Protein AF-A0A842EXZ9-F1 (afdb_monomer)

Sequence (367 aa):
MRNKKGFWFILALVIVIFVAGIVVFKLLATQENAKQIQNLDITNSKAFLYSSTTAEKFITTGSFYTISKQNKVDRALGTKGLELGRILLADTGVVINDEKYRYSVTDKAIKKTKRQTSEFTGDLVGHTNGYQVELYNSGYDGDGVYTSNLYMSKDGKELLKTLPYFIIGSGLHDGKLYVMEQDESKLALHEITLGAKFADTTLLTLPNNVEGFSLLDNFKFSGNNLYMPTRQDNTYTIMKINLATKMIEDIPFDSAKENDEAELLMAASYRDSTHLTKNSYMYLSRRGVLYTFDINAVLQNKKELVPMKASTILTDWDQDNLYVYRQDEDDSYLETYDFEAHKQIEKVKLKTSYVSGEYIYDFKMNK

Solvent-accessible surface area (backbone atoms only — not comparable to full-atom values): 19577 Å² total; per-residue (Å²): 132,82,67,63,68,59,55,55,52,52,53,52,52,51,51,51,51,53,52,50,50,53,51,52,51,52,52,52,54,49,52,52,51,52,56,49,34,75,70,40,56,52,85,66,20,45,27,38,39,31,29,14,24,57,68,88,44,96,74,49,38,20,38,35,32,36,25,36,80,86,34,36,49,42,83,68,43,82,47,50,14,20,20,56,24,52,76,34,83,48,100,72,30,36,36,40,49,33,28,44,37,40,34,43,41,31,48,84,43,75,47,79,44,78,54,96,59,67,42,42,31,41,76,49,64,50,74,49,88,79,26,43,37,39,36,28,41,43,48,62,50,99,85,68,49,40,28,17,41,39,37,41,35,44,96,91,45,74,48,80,45,82,40,88,41,42,68,75,38,42,37,78,56,96,57,26,41,36,37,33,36,52,57,94,79,43,34,33,38,32,42,29,43,65,64,95,73,64,43,80,42,79,74,48,65,56,93,60,59,45,77,54,49,42,74,40,36,51,48,45,76,59,87,59,32,40,39,33,45,33,31,49,70,48,39,30,25,45,37,37,33,33,71,82,79,68,48,76,45,79,38,76,80,50,68,39,93,47,72,76,52,39,65,36,64,35,40,31,14,88,48,53,28,54,49,75,59,99,59,35,35,36,42,31,20,45,47,20,33,35,37,35,18,35,78,84,62,50,78,74,47,76,45,81,68,42,84,76,72,59,82,41,47,35,32,34,74,63,99,67,38,41,34,36,45,37,28,38,96,92,51,40,34,47,34,33,24,32,64,87,79,64,41,78,75,48,76,41,75,45,52,67,76,85,72,89,83,52,46,78,51,31,47,44,68,60,128

Radius of gyration: 23.49 Å; Cα contacts (8 Å, |Δi|>4): 854; chains: 1; bounding box: 48×48×95 Å

InterPro domains:
  IPR060311 YycP, beta-propeller domain [PF27482] (42-365)

Organism: NCBI:txid1552123

Nearest PDB structures (foldseek):
  5yje-assembly1_B  TM=5.046E-01  e=9.006E-05  Homo sapiens
  5yje-assembly1_C  TM=4.982E-01  e=2.016E-04  Homo sapiens
  5yje-assembly1_A  TM=4.784E-01  e=1.197E-04  Homo sapiens
  2w18-assembly1_A  TM=3.823E-01  e=7.105E-05  Homo sapiens
  3inb-assembly1_A  TM=3.733E-01  e=2.373E-03  Measles virus strain Edmonston

Mean predicted aligned error: 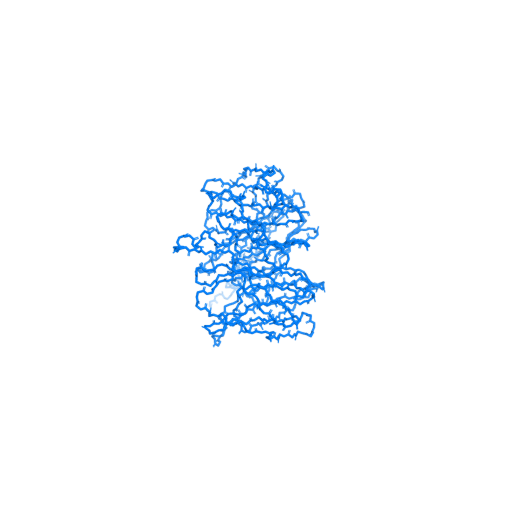7.21 Å

pLDDT: mean 89.75, std 9.5, range [48.53, 98.5]

Secondary structure (DSSP, 8-state):
---HHHHHHHHHHHHHHHHHHHHHHHHHHHHHHHHHHHT--TTT-SEEEEEE--TTSSS--EEEEEE-TT-EEEEEEEE---BT--EEEETTEEEEE-SSEEEEE-SS-EEEEE-SS--SEEEEEEEETTEEEEEEEEEE-TTS-EEEEEEEEETTEEEEEEESS-EEEEEEETTEEEEEEE-SS-EEEEEEE-SSS-EEEEEEE-SS-STTEEE-S--EEETTEEEEEEEETTEEEEEEEETTT--EEEEEEEE-SSHHHHHHHSBSSSS--EEE-SSEEEEEBTT-EEEEEETT--EEEEEE-S-S--SEEEEEE-SSEEEEEEE-SS-EEEEEEETTTTEEEEEEE-EE---TT-EEEEEEE--

Structure (mmCIF, N/CA/C/O backbone):
data_AF-A0A842EXZ9-F1
#
_entry.id   AF-A0A842EXZ9-F1
#
loop_
_atom_site.group_PDB
_atom_site.id
_atom_site.type_symbol
_atom_site.label_atom_id
_atom_site.label_alt_id
_atom_site.label_comp_id
_atom_site.label_asym_id
_atom_site.label_entity_id
_atom_site.label_seq_id
_atom_site.pdbx_PDB_ins_code
_atom_site.Cartn_x
_atom_site.Cartn_y
_atom_site.Cartn_z
_atom_site.occupancy
_atom_site.B_iso_or_equiv
_atom_site.auth_seq_id
_atom_site.auth_comp_id
_atom_site.auth_asym_id
_atom_site.auth_atom_id
_atom_site.pdbx_PDB_model_num
ATOM 1 N N . MET A 1 1 ? 8.905 -0.025 71.898 1.00 48.53 1 MET A N 1
ATOM 2 C CA . MET A 1 1 ? 8.348 -0.918 70.852 1.00 48.53 1 MET A CA 1
ATOM 3 C C . MET A 1 1 ? 7.287 -0.150 70.069 1.00 48.53 1 MET A C 1
ATOM 5 O O . MET A 1 1 ? 6.227 0.123 70.614 1.00 48.53 1 MET A O 1
ATOM 9 N N . ARG A 1 2 ? 7.594 0.290 68.839 1.00 52.06 2 ARG A N 1
ATOM 10 C CA . ARG A 1 2 ? 6.654 1.041 67.980 1.00 52.06 2 ARG A CA 1
ATOM 11 C C . ARG A 1 2 ? 5.431 0.176 67.654 1.00 52.06 2 ARG A C 1
ATOM 13 O O . ARG A 1 2 ? 5.566 -1.020 67.401 1.00 52.06 2 ARG A O 1
ATOM 20 N N . ASN A 1 3 ? 4.256 0.795 67.706 1.00 55.41 3 ASN A N 1
ATOM 21 C CA . ASN A 1 3 ? 2.937 0.169 67.689 1.00 55.41 3 ASN A CA 1
ATOM 22 C C . ASN A 1 3 ? 2.661 -0.551 66.349 1.00 55.41 3 ASN A C 1
ATOM 24 O O . ASN A 1 3 ? 2.078 0.020 65.429 1.00 55.41 3 ASN A O 1
ATOM 28 N N . LYS A 1 4 ? 3.111 -1.812 66.228 1.00 57.16 4 LYS A N 1
ATOM 29 C CA . LYS A 1 4 ? 3.003 -2.641 65.009 1.00 57.16 4 LYS A CA 1
ATOM 30 C C . LYS A 1 4 ? 1.561 -2.756 64.494 1.00 57.16 4 LYS A C 1
ATOM 32 O O . LYS A 1 4 ? 1.363 -2.862 63.292 1.00 57.16 4 LYS A O 1
ATOM 37 N N . LYS A 1 5 ? 0.556 -2.675 65.376 1.00 61.41 5 LYS A N 1
ATOM 38 C CA . LYS A 1 5 ? -0.870 -2.763 65.011 1.00 61.41 5 LYS A CA 1
ATOM 39 C C . LYS A 1 5 ? -1.355 -1.580 64.160 1.00 61.41 5 LYS A C 1
ATOM 41 O O . LYS A 1 5 ? -2.126 -1.792 63.233 1.00 61.41 5 LYS A O 1
ATOM 46 N N . GLY A 1 6 ? -0.866 -0.363 64.421 1.00 65.25 6 GLY A N 1
ATOM 47 C CA . GLY A 1 6 ? -1.239 0.826 63.641 1.00 65.25 6 GLY A CA 1
ATOM 48 C C . GLY A 1 6 ? -0.669 0.811 62.220 1.00 65.25 6 GLY A C 1
ATOM 49 O O . GLY A 1 6 ? -1.335 1.230 61.280 1.00 65.25 6 GLY A O 1
ATOM 50 N N . PHE A 1 7 ? 0.532 0.252 62.049 1.00 75.19 7 PHE A N 1
ATOM 51 C CA . PHE A 1 7 ? 1.165 0.102 60.737 1.00 75.19 7 PHE A CA 1
ATOM 52 C C . PHE A 1 7 ? 0.386 -0.857 59.823 1.00 75.19 7 PHE A C 1
ATOM 54 O O . PHE A 1 7 ? 0.111 -0.520 58.675 1.00 75.19 7 PHE A O 1
ATOM 61 N N . TRP A 1 8 ? -0.038 -2.015 60.344 1.00 74.69 8 TRP A N 1
ATOM 62 C CA . TRP A 1 8 ? -0.842 -2.979 59.582 1.00 74.69 8 TRP A CA 1
ATOM 63 C C . TRP A 1 8 ? -2.225 -2.436 59.201 1.00 74.69 8 TRP A C 1
ATOM 65 O O . TRP A 1 8 ? -2.707 -2.725 58.109 1.00 74.69 8 TRP A O 1
ATOM 75 N N . PHE A 1 9 ? -2.837 -1.612 60.058 1.00 81.56 9 PHE A N 1
ATOM 76 C CA . PHE A 1 9 ? -4.117 -0.966 59.759 1.00 81.56 9 PHE A CA 1
ATOM 77 C C . PHE A 1 9 ? -3.998 0.060 58.621 1.00 81.56 9 PHE A C 1
ATOM 79 O O . PHE A 1 9 ? -4.801 0.048 57.693 1.00 81.56 9 PHE A O 1
ATOM 86 N N . ILE A 1 10 ? -2.958 0.903 58.649 1.00 79.94 10 ILE A N 1
ATOM 87 C CA . ILE A 1 10 ? -2.692 1.882 57.583 1.00 79.94 10 ILE A CA 1
ATOM 88 C C . ILE A 1 10 ? -2.376 1.170 56.260 1.00 79.94 10 ILE A C 1
ATOM 90 O O . ILE A 1 10 ? -2.908 1.549 55.221 1.00 79.94 10 ILE A O 1
ATOM 94 N N . LEU A 1 11 ? -1.564 0.108 56.290 1.00 79.44 11 LEU A N 1
ATOM 95 C CA . LEU A 1 11 ? -1.229 -0.668 55.094 1.00 79.44 11 LEU A CA 1
ATOM 96 C C . LEU A 1 11 ? -2.469 -1.324 54.465 1.00 79.44 11 LEU A C 1
ATOM 98 O O . LEU A 1 11 ? -2.648 -1.255 53.250 1.00 79.44 11 LEU A O 1
ATOM 102 N N . ALA A 1 12 ? -3.351 -1.910 55.281 1.00 80.19 12 ALA A N 1
ATOM 103 C CA . ALA A 1 12 ? -4.613 -2.474 54.808 1.00 80.19 12 ALA A CA 1
ATOM 104 C C . ALA A 1 12 ? -5.514 -1.406 54.165 1.00 80.19 12 ALA A C 1
ATOM 106 O O . ALA A 1 12 ? -6.087 -1.649 53.104 1.00 80.19 12 ALA A O 1
ATOM 107 N N . LEU A 1 13 ? -5.586 -0.206 54.753 1.00 84.38 13 LEU A N 1
ATOM 108 C CA . LEU A 1 13 ? -6.354 0.914 54.202 1.00 84.38 13 LEU A CA 1
ATOM 109 C C . LEU A 1 13 ? -5.825 1.347 52.823 1.00 84.38 13 LEU A C 1
ATOM 111 O O . LEU A 1 13 ? -6.609 1.537 51.897 1.00 84.38 13 LEU A O 1
ATOM 115 N N . VAL A 1 14 ? -4.501 1.448 52.661 1.00 82.31 14 VAL A N 1
ATOM 116 C CA . VAL A 1 14 ? -3.862 1.812 51.382 1.00 82.31 14 VAL A CA 1
ATOM 117 C C . VAL A 1 14 ? -4.148 0.769 50.301 1.00 82.31 14 VAL A C 1
ATOM 119 O O . VAL A 1 14 ? -4.484 1.136 49.177 1.00 82.31 14 VAL A O 1
ATOM 122 N N . ILE A 1 15 ? -4.078 -0.524 50.636 1.00 84.94 15 ILE A N 1
ATOM 123 C CA . ILE A 1 15 ? -4.403 -1.607 49.697 1.00 84.94 15 ILE A CA 1
ATOM 124 C C . ILE A 1 15 ? -5.872 -1.528 49.270 1.00 84.94 15 ILE A C 1
ATOM 126 O O . ILE A 1 15 ? -6.161 -1.630 48.081 1.00 84.94 15 ILE A O 1
ATOM 130 N N . VAL A 1 16 ? -6.801 -1.298 50.203 1.00 88.25 16 VAL A N 1
ATOM 131 C CA . VAL A 1 16 ? -8.233 -1.165 49.887 1.00 88.25 16 VAL A CA 1
ATOM 132 C C . VAL A 1 16 ? -8.489 0.027 48.966 1.00 88.25 16 VAL A C 1
ATOM 134 O O . VAL A 1 16 ? -9.208 -0.121 47.981 1.00 88.25 16 VAL A O 1
ATOM 137 N N . ILE A 1 17 ? -7.869 1.180 49.231 1.00 85.56 17 ILE A N 1
ATOM 138 C CA . ILE A 1 17 ? -7.987 2.371 48.376 1.00 85.56 17 ILE A CA 1
ATOM 139 C C . ILE A 1 17 ? -7.418 2.094 46.980 1.00 85.56 17 ILE A C 1
ATOM 141 O O . ILE A 1 17 ? -8.046 2.440 45.981 1.00 85.56 17 ILE A O 1
ATOM 145 N N . PHE A 1 18 ? -6.265 1.430 46.893 1.00 82.94 18 PHE A N 1
ATOM 146 C CA . PHE A 1 18 ? -5.638 1.087 45.617 1.00 82.94 18 PHE A CA 1
ATOM 147 C C . PHE A 1 18 ? -6.497 0.111 44.799 1.00 82.94 18 PHE A C 1
ATOM 149 O O . PHE A 1 18 ? -6.735 0.331 43.612 1.00 82.94 18 PHE A O 1
ATOM 156 N N . VAL A 1 19 ? -7.034 -0.932 45.439 1.00 83.94 19 VAL A N 1
ATOM 157 C CA . VAL A 1 19 ? -7.935 -1.901 44.798 1.00 83.94 19 VAL A CA 1
ATOM 158 C C . VAL A 1 19 ? -9.242 -1.232 44.366 1.00 83.94 19 VAL A C 1
ATOM 160 O O . VAL A 1 19 ? -9.679 -1.437 43.235 1.00 83.94 19 VAL A O 1
ATOM 163 N N . ALA A 1 20 ? -9.841 -0.390 45.213 1.00 80.81 20 ALA A N 1
ATOM 164 C CA . ALA A 1 20 ? -11.039 0.372 44.866 1.00 80.81 20 ALA A CA 1
ATOM 165 C C . ALA A 1 20 ? -10.786 1.315 43.678 1.00 80.81 20 ALA A C 1
ATOM 167 O O . ALA A 1 20 ? -11.601 1.370 42.759 1.00 80.81 20 ALA A O 1
ATOM 168 N N . GLY A 1 21 ? -9.626 1.980 43.642 1.00 79.81 21 GLY A N 1
ATOM 169 C CA . GLY A 1 21 ? -9.196 2.808 42.515 1.00 79.81 21 GLY A CA 1
ATOM 170 C C . GLY A 1 21 ? -9.097 2.020 41.207 1.00 79.81 21 GLY A C 1
ATOM 171 O O . GLY A 1 21 ? -9.626 2.458 40.186 1.00 79.81 21 GLY A O 1
ATOM 172 N N . ILE A 1 22 ? -8.509 0.818 41.237 1.00 81.81 22 ILE A N 1
ATOM 173 C CA . ILE A 1 22 ? -8.446 -0.077 40.067 1.00 81.81 22 ILE A CA 1
ATOM 174 C C . ILE A 1 22 ? -9.850 -0.485 39.598 1.00 81.81 22 ILE A C 1
ATOM 176 O O . ILE A 1 22 ? -10.108 -0.528 38.394 1.00 81.81 22 ILE A O 1
ATOM 180 N N . VAL A 1 23 ? -10.762 -0.795 40.524 1.00 80.19 23 VAL A N 1
ATOM 181 C CA . VAL A 1 23 ? -12.136 -1.209 40.196 1.00 80.19 23 VAL A CA 1
ATOM 182 C C . VAL A 1 23 ? -12.923 -0.064 39.558 1.00 80.19 23 VAL A C 1
ATOM 184 O O . VAL A 1 23 ? -13.535 -0.264 38.509 1.00 80.19 23 VAL A O 1
ATOM 187 N N . VAL A 1 24 ? -12.863 1.140 40.135 1.00 77.44 24 VAL A N 1
ATOM 188 C CA . VAL A 1 24 ? -13.518 2.336 39.580 1.00 77.44 24 VAL A CA 1
ATOM 189 C C . VAL A 1 24 ? -12.955 2.670 38.199 1.00 77.44 24 VAL A C 1
ATOM 191 O O . VAL A 1 24 ? -13.723 2.907 37.269 1.00 77.44 24 VAL A O 1
ATOM 194 N N . PHE A 1 25 ? -11.632 2.608 38.028 1.00 77.56 25 PHE A N 1
ATOM 195 C CA . PHE A 1 25 ? -10.991 2.832 36.732 1.00 77.56 25 PHE A CA 1
ATOM 196 C C . PHE A 1 25 ? -11.463 1.825 35.673 1.00 77.56 25 PHE A C 1
ATOM 198 O O . PHE A 1 25 ? -11.815 2.215 34.561 1.00 77.56 25 PHE A O 1
ATOM 205 N N . LYS A 1 26 ? -11.550 0.532 36.018 1.00 72.00 26 LYS A N 1
ATOM 206 C CA . LYS A 1 26 ? -12.092 -0.495 35.112 1.00 72.00 26 LYS A CA 1
ATOM 207 C C . LYS A 1 26 ? -13.556 -0.238 34.748 1.00 72.00 26 LYS A C 1
ATOM 209 O O . LYS A 1 26 ? -13.920 -0.419 33.589 1.00 72.00 26 LYS A O 1
ATOM 214 N N . LEU A 1 27 ? -14.388 0.182 35.702 1.00 68.44 27 LEU A N 1
ATOM 215 C CA . LEU A 1 27 ? -15.801 0.506 35.463 1.00 68.44 27 LEU A CA 1
ATOM 216 C C . LEU A 1 27 ? -15.962 1.684 34.496 1.00 68.44 27 LEU A C 1
ATOM 218 O O . LEU A 1 27 ? -16.724 1.579 33.536 1.00 68.44 27 LEU A O 1
ATOM 222 N N . LEU A 1 28 ? -15.208 2.765 34.707 1.00 69.25 28 LEU A N 1
ATOM 223 C CA . LEU A 1 28 ? -15.216 3.937 33.827 1.00 69.25 28 LEU A CA 1
ATOM 224 C C . LEU A 1 28 ? -14.734 3.582 32.415 1.00 69.25 28 LEU A C 1
ATOM 226 O O . LEU A 1 28 ? -15.429 3.873 31.444 1.00 69.25 28 LEU A O 1
ATOM 230 N N . ALA A 1 29 ? -13.620 2.853 32.301 1.00 63.09 29 ALA A N 1
ATOM 231 C CA . ALA A 1 29 ? -13.111 2.383 31.012 1.00 63.09 29 ALA A CA 1
ATOM 232 C C . ALA A 1 29 ? -14.111 1.461 30.288 1.00 63.09 29 ALA A C 1
ATOM 234 O O . ALA A 1 29 ? -14.212 1.476 29.063 1.00 63.09 29 ALA A O 1
ATOM 235 N N . THR A 1 30 ? -14.882 0.658 31.028 1.00 66.00 30 THR A N 1
ATOM 236 C CA . THR A 1 30 ? -15.926 -0.198 30.442 1.00 66.00 30 THR A CA 1
ATOM 237 C C . THR A 1 30 ? -17.091 0.635 29.901 1.00 66.00 30 THR A C 1
ATOM 239 O O . THR A 1 30 ? -17.588 0.347 28.815 1.00 66.00 30 THR A O 1
ATOM 242 N N . GLN A 1 31 ? -17.507 1.687 30.614 1.00 60.91 31 GLN A N 1
ATOM 243 C CA . GLN A 1 31 ? -18.558 2.592 30.144 1.00 60.91 31 GLN A CA 1
ATOM 244 C C . GLN A 1 31 ? -18.139 3.411 28.919 1.00 60.91 31 GLN A C 1
ATOM 246 O O . GLN A 1 31 ? -18.949 3.576 28.008 1.00 60.91 31 GLN A O 1
ATOM 251 N N . GLU A 1 32 ? -16.900 3.907 28.868 1.00 64.06 32 GLU A N 1
ATOM 252 C CA . GLU A 1 32 ? -16.382 4.610 27.686 1.00 64.06 32 GLU A CA 1
ATOM 253 C C . GLU A 1 32 ? -16.334 3.695 26.461 1.00 64.06 32 GLU A C 1
ATOM 255 O O . GLU A 1 32 ? -16.872 4.057 25.416 1.00 64.06 32 GLU A O 1
ATOM 260 N N . ASN A 1 33 ? -15.803 2.476 26.607 1.00 62.84 33 ASN A N 1
ATOM 261 C CA . ASN A 1 33 ? -15.804 1.485 25.528 1.00 62.84 33 ASN A CA 1
ATOM 262 C C . ASN A 1 33 ? -17.230 1.147 25.062 1.00 62.84 33 ASN A C 1
ATOM 264 O O . ASN A 1 33 ? -17.477 1.044 23.864 1.00 62.84 33 ASN A O 1
ATOM 268 N N . ALA A 1 34 ? -18.188 1.004 25.986 1.00 60.91 34 ALA A N 1
ATOM 269 C CA . ALA A 1 34 ? -19.581 0.726 25.637 1.00 60.91 34 ALA A CA 1
ATOM 270 C C . ALA A 1 34 ? -20.228 1.877 24.846 1.00 60.91 34 ALA A C 1
ATOM 272 O O . ALA A 1 34 ? -20.925 1.624 23.865 1.00 60.91 34 ALA A O 1
ATOM 273 N N . LYS A 1 35 ? -19.968 3.135 25.229 1.00 65.19 35 LYS A N 1
ATOM 274 C CA . LYS A 1 35 ? -20.430 4.316 24.480 1.00 65.19 35 LYS A CA 1
ATOM 275 C C . LYS A 1 35 ? -19.779 4.418 23.105 1.00 65.19 35 LYS A C 1
ATOM 277 O O . LYS A 1 35 ? -20.448 4.781 22.145 1.00 65.19 35 LYS A O 1
ATOM 282 N N . GLN A 1 36 ? -18.489 4.108 23.013 1.00 70.00 36 GLN A N 1
ATOM 283 C CA . GLN A 1 36 ? -17.762 4.105 21.750 1.00 70.00 36 GLN A CA 1
ATOM 284 C C . GLN A 1 36 ? -18.350 3.063 20.792 1.00 70.00 36 GLN A C 1
ATOM 286 O O . GLN A 1 36 ? -18.674 3.407 19.663 1.00 70.00 36 GLN A O 1
ATOM 291 N N . ILE A 1 37 ? -18.579 1.832 21.265 1.00 71.62 37 ILE A N 1
ATOM 292 C CA . ILE A 1 37 ? -19.183 0.745 20.480 1.00 71.62 37 ILE A CA 1
ATOM 293 C C . ILE A 1 37 ? -20.606 1.088 20.022 1.00 71.62 37 ILE A C 1
ATOM 295 O O . ILE A 1 37 ? -20.935 0.838 18.871 1.00 71.62 37 ILE A O 1
ATOM 299 N N . GLN A 1 38 ? -21.438 1.696 20.876 1.00 64.69 38 GLN A N 1
ATOM 300 C CA . GLN A 1 38 ? -22.812 2.077 20.504 1.00 64.69 38 GLN A CA 1
ATOM 301 C C . GLN A 1 38 ? -22.894 3.054 19.323 1.00 64.69 38 GLN A C 1
ATOM 303 O O . GLN A 1 38 ? -23.937 3.128 18.680 1.00 64.69 38 GLN A O 1
ATOM 308 N N . ASN A 1 39 ? -21.817 3.789 19.043 1.00 71.31 39 ASN A N 1
ATOM 309 C CA . ASN A 1 39 ? -21.763 4.769 17.964 1.00 71.31 39 ASN A CA 1
ATOM 310 C C . ASN A 1 39 ? -21.003 4.265 16.726 1.00 71.31 39 ASN A C 1
ATOM 312 O O . ASN A 1 39 ? -20.845 5.026 15.773 1.00 71.31 39 ASN A O 1
ATOM 316 N N . LEU A 1 40 ? -20.504 3.022 16.731 1.00 83.31 40 LEU A N 1
ATOM 317 C CA . LEU A 1 40 ? -19.840 2.441 15.568 1.00 83.31 40 LEU A CA 1
ATOM 318 C C . LEU A 1 40 ? -20.880 1.930 14.573 1.00 83.31 40 LEU A C 1
ATOM 320 O O . LEU A 1 40 ? -21.658 1.032 14.878 1.00 83.31 40 LEU A O 1
ATOM 324 N N . ASP A 1 41 ? -20.838 2.477 13.365 1.00 87.25 41 ASP A N 1
ATOM 325 C CA . ASP A 1 41 ? -21.612 2.003 12.220 1.00 87.25 41 ASP A CA 1
ATOM 326 C C . ASP A 1 41 ? -20.646 1.697 11.072 1.00 87.25 41 ASP A C 1
ATOM 328 O O . ASP A 1 41 ? -20.553 2.421 10.078 1.00 87.25 41 ASP A O 1
ATOM 332 N N . ILE A 1 42 ? -19.832 0.659 11.270 1.00 91.50 42 ILE A N 1
ATOM 333 C CA . ILE A 1 42 ? -18.810 0.230 10.313 1.00 91.50 42 ILE A CA 1
ATOM 334 C C . ILE A 1 42 ? -19.494 -0.259 9.043 1.00 91.50 42 ILE A C 1
ATOM 336 O O . ILE A 1 42 ? -19.131 0.181 7.956 1.00 91.50 42 ILE A O 1
ATOM 340 N N . THR A 1 43 ? -20.529 -1.090 9.176 1.00 89.38 43 THR A N 1
ATOM 341 C CA . THR A 1 43 ? -21.226 -1.681 8.027 1.00 89.38 43 THR A CA 1
ATOM 342 C C . THR A 1 43 ? -21.871 -0.626 7.124 1.00 89.38 43 THR A C 1
ATOM 344 O O . THR A 1 43 ? -21.826 -0.777 5.906 1.00 89.38 43 THR A O 1
ATOM 347 N N . ASN A 1 44 ? -22.441 0.464 7.664 1.00 89.56 44 ASN A N 1
ATOM 348 C CA . ASN A 1 44 ? -23.015 1.525 6.822 1.00 89.56 44 ASN A CA 1
ATOM 349 C C . ASN A 1 44 ? -22.076 2.704 6.552 1.00 89.56 44 ASN A C 1
ATOM 351 O O . ASN A 1 44 ? -22.500 3.659 5.891 1.00 89.56 44 ASN A O 1
ATOM 355 N N . SER A 1 45 ? -20.831 2.676 7.025 1.00 94.25 45 SER A N 1
ATOM 356 C CA . SER A 1 45 ? -19.845 3.690 6.646 1.00 94.25 45 SER A CA 1
ATOM 357 C C . SER A 1 45 ? -19.600 3.644 5.136 1.00 94.25 45 SER A C 1
ATOM 359 O O . SER A 1 45 ? -19.594 2.575 4.539 1.00 94.25 45 SER A O 1
ATOM 361 N N . LYS A 1 46 ? -19.420 4.803 4.501 1.00 94.94 46 LYS A N 1
ATOM 362 C CA . LYS A 1 46 ? -19.041 4.935 3.085 1.00 94.94 46 LYS A CA 1
ATOM 363 C C . LYS A 1 46 ? -17.558 4.611 2.885 1.00 94.94 46 LYS A C 1
ATOM 365 O O . LYS A 1 46 ? -17.191 4.019 1.877 1.00 94.94 46 LYS A O 1
ATOM 370 N N . ALA A 1 47 ? -16.710 5.012 3.829 1.00 96.06 47 ALA A N 1
ATOM 371 C CA . ALA A 1 47 ? -15.268 4.813 3.747 1.00 96.06 47 ALA A CA 1
ATOM 372 C C . ALA A 1 47 ? -14.590 4.915 5.116 1.00 96.06 47 ALA A C 1
ATOM 374 O O . ALA A 1 47 ? -15.219 5.277 6.116 1.00 96.06 47 ALA A O 1
ATOM 375 N N . PHE A 1 48 ? -13.288 4.651 5.130 1.00 96.00 48 PHE A N 1
ATOM 376 C CA . PHE A 1 48 ? -12.452 4.629 6.316 1.00 96.00 48 PHE A CA 1
ATOM 377 C C . PHE A 1 48 ? -11.126 5.349 6.082 1.00 96.00 48 PHE A C 1
ATOM 379 O O . PHE A 1 48 ? -10.590 5.317 4.975 1.00 96.00 48 PHE A O 1
ATOM 386 N N . LEU A 1 49 ? -10.588 5.960 7.139 1.00 95.12 49 LEU A N 1
ATOM 387 C CA . LEU A 1 49 ? -9.274 6.605 7.133 1.00 95.12 49 LEU A CA 1
ATOM 388 C C . LEU A 1 49 ? -8.459 6.145 8.334 1.00 95.12 49 LEU A C 1
ATOM 390 O O . LEU A 1 49 ? -8.998 5.963 9.431 1.00 95.12 49 LEU A O 1
ATOM 394 N N . TYR A 1 50 ? -7.154 6.021 8.133 1.00 94.69 50 TYR A N 1
ATOM 395 C CA . TYR A 1 50 ? -6.198 5.772 9.198 1.00 94.69 50 TYR A CA 1
ATOM 396 C C . TYR A 1 50 ? -5.174 6.898 9.239 1.00 94.69 50 TYR A C 1
ATOM 398 O O . TYR A 1 50 ? -4.573 7.234 8.217 1.00 94.69 50 TYR A O 1
ATOM 406 N N . SER A 1 51 ? -4.968 7.461 10.426 1.00 92.88 51 SER A N 1
ATOM 407 C CA . SER A 1 51 ? -3.921 8.440 10.680 1.00 92.88 51 SER A CA 1
ATOM 408 C C . SER A 1 51 ? -3.002 8.008 11.805 1.00 92.88 51 SER A C 1
ATOM 410 O O . SER A 1 51 ? -3.399 7.316 12.746 1.00 92.88 51 SER A O 1
ATOM 412 N N . SER A 1 52 ? -1.761 8.465 11.717 1.00 92.75 52 SER A N 1
ATOM 413 C CA . SER A 1 52 ? -0.763 8.296 12.759 1.00 92.75 52 SER A CA 1
ATOM 414 C C . SER A 1 52 ? 0.246 9.436 12.719 1.00 92.75 52 SER A C 1
ATOM 416 O O . SER A 1 52 ? 0.416 10.123 11.715 1.00 92.75 52 SER A O 1
ATOM 418 N N . THR A 1 53 ? 0.948 9.647 13.821 1.00 89.75 53 THR A N 1
ATOM 419 C CA . THR A 1 53 ? 2.229 10.350 13.791 1.00 89.75 53 THR A CA 1
ATOM 420 C C . THR A 1 53 ? 3.311 9.503 13.112 1.00 89.75 53 THR A C 1
ATOM 422 O O . THR A 1 53 ? 3.169 8.282 13.021 1.00 89.75 53 THR A O 1
ATOM 425 N N . THR A 1 54 ? 4.410 10.142 12.705 1.00 83.94 54 THR A N 1
ATOM 426 C CA . THR A 1 54 ? 5.622 9.453 12.231 1.00 83.94 54 THR A CA 1
ATOM 427 C C . THR A 1 54 ? 6.299 8.686 13.370 1.00 83.94 54 THR A C 1
ATOM 429 O O . THR A 1 54 ? 6.150 9.048 14.546 1.00 83.94 54 THR A O 1
ATOM 432 N N . ALA A 1 55 ? 7.057 7.641 13.032 1.00 76.88 55 ALA A N 1
ATOM 433 C CA . ALA A 1 55 ? 7.800 6.819 13.987 1.00 76.88 55 ALA A CA 1
ATOM 434 C C . ALA A 1 55 ? 8.957 7.583 14.659 1.00 76.88 55 ALA A C 1
ATOM 436 O O . ALA A 1 55 ? 9.426 7.186 15.722 1.00 76.88 55 ALA A O 1
ATOM 437 N N . GLU A 1 56 ? 9.376 8.718 14.091 1.00 71.50 56 GLU A N 1
ATOM 438 C CA . GLU A 1 56 ? 10.401 9.604 14.661 1.00 71.50 56 GLU A CA 1
ATOM 439 C C . GLU A 1 56 ? 9.954 10.307 15.955 1.00 71.50 56 GLU A C 1
ATOM 441 O O . GLU A 1 56 ? 10.779 10.826 16.713 1.00 71.50 56 GLU A O 1
ATOM 446 N N . LYS A 1 57 ? 8.644 10.354 16.239 1.00 63.31 57 LYS A N 1
ATOM 447 C CA . LYS A 1 57 ? 8.147 10.973 17.471 1.00 63.31 57 LYS A CA 1
ATOM 448 C C . LYS A 1 57 ? 8.329 10.039 18.664 1.00 63.31 57 LYS A C 1
ATOM 450 O O . LYS A 1 57 ? 7.886 8.899 18.662 1.00 63.31 57 LYS A O 1
ATOM 455 N N . PHE A 1 58 ? 8.859 10.592 19.757 1.00 62.69 58 PHE A N 1
ATOM 456 C CA . PHE A 1 58 ? 9.039 9.877 21.028 1.00 62.69 58 PHE A CA 1
ATOM 457 C C . PHE A 1 58 ? 7.727 9.324 21.623 1.00 62.69 58 PHE A C 1
ATOM 459 O O . PHE A 1 58 ? 7.739 8.327 22.341 1.00 62.69 58 PHE A O 1
ATOM 466 N N . ILE A 1 59 ? 6.592 9.978 21.347 1.00 74.50 59 ILE A N 1
ATOM 467 C CA . ILE A 1 59 ? 5.253 9.499 21.709 1.00 74.50 59 ILE A CA 1
ATOM 468 C C . ILE A 1 59 ? 4.418 9.458 20.439 1.00 74.50 59 ILE A C 1
ATOM 470 O O . ILE A 1 59 ? 4.127 10.504 19.855 1.00 74.50 59 ILE A O 1
ATOM 474 N N . THR A 1 60 ? 4.023 8.253 20.047 1.00 82.25 60 THR A N 1
ATOM 475 C CA . THR A 1 60 ? 3.177 8.018 18.885 1.00 82.25 60 THR A CA 1
ATOM 476 C C . THR A 1 60 ? 1.693 8.057 19.260 1.00 82.25 60 THR A C 1
ATOM 478 O O . THR A 1 60 ? 1.280 7.618 20.342 1.00 82.25 60 THR A O 1
ATOM 481 N N . THR A 1 61 ? 0.876 8.624 18.371 1.00 89.38 61 THR A N 1
ATOM 482 C CA . THR A 1 61 ? -0.590 8.566 18.442 1.00 89.38 61 THR A CA 1
ATOM 483 C C . THR A 1 61 ? -1.155 8.230 17.077 1.00 89.38 61 THR A C 1
ATOM 485 O O . THR A 1 61 ? -0.544 8.525 16.051 1.00 89.38 61 THR A O 1
ATOM 488 N N . GLY A 1 62 ? -2.330 7.614 17.064 1.00 91.81 62 GLY A N 1
ATOM 489 C CA . GLY A 1 62 ? -3.058 7.390 15.831 1.00 91.81 62 GLY A CA 1
ATOM 490 C C . GLY A 1 62 ? -4.554 7.354 16.041 1.00 91.81 62 GLY A C 1
ATOM 491 O O . GLY A 1 62 ? -5.073 7.313 17.166 1.00 91.81 62 GLY A O 1
ATOM 492 N N . SER A 1 63 ? -5.260 7.358 14.923 1.00 93.00 63 SER A N 1
ATOM 493 C CA . SER A 1 63 ? -6.707 7.403 14.903 1.00 93.00 63 SER A CA 1
ATOM 494 C C . SER A 1 63 ? -7.256 6.672 13.690 1.00 93.00 63 SER A C 1
ATOM 496 O O . SER A 1 63 ? -6.706 6.708 12.594 1.00 93.00 63 SER A O 1
ATOM 498 N N . PHE A 1 64 ? -8.380 6.010 13.906 1.00 93.75 64 PHE A N 1
ATOM 499 C CA . PHE A 1 64 ? -9.187 5.408 12.867 1.00 93.75 64 PHE A CA 1
ATOM 500 C C . PHE A 1 64 ? -10.504 6.161 12.768 1.00 93.75 64 PHE A C 1
ATOM 502 O O . PHE A 1 64 ? -11.171 6.394 13.785 1.00 93.75 64 PHE A O 1
ATOM 509 N N . TYR A 1 65 ? -10.868 6.533 11.547 1.00 93.44 65 TYR A N 1
ATOM 510 C CA . TYR A 1 65 ? -12.061 7.309 11.256 1.00 93.44 65 TYR A CA 1
ATOM 511 C C . TYR A 1 65 ? -12.987 6.555 10.322 1.00 93.44 65 TYR A C 1
ATOM 513 O O . TYR A 1 65 ? -12.565 5.802 9.446 1.00 93.44 65 TYR A O 1
ATOM 521 N N . THR A 1 66 ? -14.264 6.845 10.499 1.00 94.12 66 THR A N 1
ATOM 522 C CA . THR A 1 66 ? -15.341 6.429 9.609 1.00 94.12 66 THR A CA 1
ATOM 523 C C . THR A 1 66 ? -15.861 7.647 8.866 1.00 94.12 66 THR A C 1
ATOM 525 O O . THR A 1 66 ? -15.941 8.739 9.433 1.00 94.12 66 THR A O 1
ATOM 528 N N . ILE A 1 67 ? -16.212 7.465 7.597 1.00 94.00 67 ILE A N 1
ATOM 529 C CA . ILE A 1 67 ? -16.931 8.454 6.800 1.00 94.00 67 ILE A CA 1
ATOM 530 C C . ILE A 1 67 ? -18.348 7.930 6.611 1.00 94.00 67 ILE A C 1
ATOM 532 O O . ILE A 1 67 ? -18.541 6.911 5.955 1.00 94.00 67 ILE A O 1
ATOM 536 N N . SER A 1 68 ? -19.350 8.602 7.172 1.00 93.25 68 SER A N 1
ATOM 537 C CA . SER A 1 68 ? -20.748 8.170 7.054 1.00 93.25 68 SER A CA 1
ATOM 538 C C . SER A 1 68 ? -21.330 8.436 5.659 1.00 93.25 68 SER A C 1
ATOM 540 O O . SER A 1 68 ? -20.790 9.220 4.877 1.00 93.25 68 SER A O 1
ATOM 542 N N . LYS A 1 69 ? -22.504 7.863 5.355 1.00 92.00 69 LYS A N 1
ATOM 543 C CA . LYS A 1 69 ? -23.262 8.168 4.120 1.00 92.00 69 LYS A CA 1
ATOM 544 C C . LYS A 1 69 ? -23.666 9.644 4.003 1.00 92.00 69 LYS A C 1
ATOM 546 O O . LYS A 1 69 ? -23.918 10.131 2.907 1.00 92.00 69 LYS A O 1
ATOM 551 N N . GLN A 1 70 ? -23.710 10.372 5.119 1.00 92.19 70 GLN A N 1
ATOM 552 C CA . GLN A 1 70 ? -23.949 11.820 5.161 1.00 92.19 70 GLN A CA 1
ATOM 553 C C . GLN A 1 70 ? -22.647 12.635 5.070 1.00 92.19 70 GLN A C 1
ATOM 555 O O . GLN A 1 70 ? -22.667 13.851 5.292 1.00 92.19 70 GLN A O 1
ATOM 560 N N . ASN A 1 71 ? -21.536 11.975 4.724 1.00 92.75 71 ASN A N 1
ATOM 561 C CA . ASN A 1 71 ? -20.210 12.548 4.500 1.00 92.75 71 ASN A CA 1
ATOM 562 C C . ASN A 1 71 ? -19.617 13.209 5.749 1.00 92.75 71 ASN A C 1
ATOM 564 O O . ASN A 1 71 ? -18.848 14.165 5.653 1.00 92.75 71 ASN A O 1
ATOM 568 N N . LYS A 1 72 ? -20.006 12.724 6.932 1.00 92.19 72 LYS A N 1
ATOM 569 C CA . LYS A 1 72 ? -19.427 13.144 8.207 1.00 92.19 72 LYS A CA 1
ATOM 570 C C . LYS A 1 72 ? -18.243 12.247 8.532 1.00 92.19 72 LYS A C 1
ATOM 572 O O . LYS A 1 72 ? -18.366 11.032 8.407 1.00 92.19 72 LYS A O 1
ATOM 577 N N . VAL A 1 73 ? -17.132 12.852 8.939 1.00 91.31 73 VAL A N 1
ATOM 578 C CA . VAL A 1 73 ? -15.941 12.124 9.384 1.00 91.31 73 VAL A CA 1
ATOM 579 C C . VAL A 1 73 ? -15.947 12.075 10.902 1.00 91.31 73 VAL A C 1
ATOM 581 O O . VAL A 1 73 ? -15.893 13.118 11.551 1.00 91.31 73 VAL A O 1
ATOM 584 N N . ASP A 1 74 ? -16.016 10.872 11.459 1.00 88.75 74 ASP A N 1
ATOM 585 C CA . ASP A 1 74 ? -16.062 10.641 12.900 1.00 88.75 74 ASP A CA 1
ATOM 586 C C . ASP A 1 74 ? -14.917 9.728 13.334 1.00 88.75 74 ASP A C 1
ATOM 588 O O . ASP A 1 74 ? -14.662 8.683 12.725 1.00 88.75 74 ASP A O 1
ATOM 592 N N . ARG A 1 75 ? -14.230 10.116 14.417 1.00 89.69 75 ARG A N 1
ATOM 593 C CA . ARG A 1 75 ? -13.186 9.290 15.030 1.00 89.69 75 ARG A CA 1
ATOM 594 C C . ARG A 1 75 ? -13.838 8.075 15.678 1.00 89.69 75 ARG A C 1
ATOM 596 O O . ARG A 1 75 ? -14.471 8.187 16.725 1.00 89.69 75 ARG A O 1
ATOM 603 N N . ALA A 1 76 ? -13.638 6.917 15.067 1.00 89.81 76 ALA A N 1
ATOM 604 C CA . ALA A 1 76 ? -14.155 5.648 15.546 1.00 89.81 76 ALA A CA 1
ATOM 605 C C . ALA A 1 76 ? -13.265 5.048 16.640 1.00 89.81 76 ALA A C 1
ATOM 607 O O . ALA A 1 76 ? -13.780 4.457 17.587 1.00 89.81 76 ALA A O 1
ATOM 608 N N . LEU A 1 77 ? -11.939 5.205 16.550 1.00 91.00 77 LEU A N 1
ATOM 609 C CA . LEU A 1 77 ? -10.999 4.665 17.537 1.00 91.00 77 LEU A CA 1
ATOM 610 C C . LEU A 1 77 ? -9.707 5.483 17.621 1.00 91.00 77 LEU A C 1
ATOM 612 O O . LEU A 1 77 ? -9.141 5.868 16.606 1.00 91.00 77 LEU A O 1
ATOM 616 N N . GLY A 1 78 ? -9.223 5.722 18.842 1.00 90.88 78 GLY A N 1
ATOM 617 C CA . GLY A 1 78 ? -7.863 6.193 19.097 1.00 90.88 78 GLY A CA 1
ATOM 618 C C . GLY A 1 78 ? -6.898 5.036 19.344 1.00 90.88 78 GLY A C 1
ATOM 619 O O . GLY A 1 78 ? -7.241 4.071 20.028 1.00 90.88 78 GLY A O 1
ATOM 620 N N . THR A 1 79 ? -5.689 5.139 18.804 1.00 90.94 79 THR A N 1
ATOM 621 C CA . THR A 1 79 ? -4.636 4.125 18.893 1.00 90.94 79 THR A CA 1
ATOM 622 C C . THR A 1 79 ? -3.297 4.761 19.276 1.00 90.94 79 THR A C 1
ATOM 624 O O . THR A 1 79 ? -3.190 5.981 19.421 1.00 90.94 79 THR A O 1
ATOM 627 N N . LYS A 1 80 ? -2.261 3.933 19.452 1.00 90.50 80 LYS A N 1
ATOM 628 C CA . LYS A 1 80 ? -0.887 4.428 19.602 1.00 90.50 80 LYS A CA 1
ATOM 629 C C . LYS A 1 80 ? -0.232 4.852 18.285 1.00 90.50 80 LYS A C 1
ATOM 631 O O . LYS A 1 80 ? 0.875 5.351 18.321 1.00 90.50 80 LYS A O 1
ATOM 636 N N . GLY A 1 81 ? -0.897 4.689 17.146 1.00 91.31 81 GLY A N 1
ATOM 637 C CA . GLY A 1 81 ? -0.299 4.975 15.848 1.00 91.31 81 GLY A CA 1
ATOM 638 C C . GLY A 1 81 ? 0.699 3.911 15.394 1.00 91.31 81 GLY A C 1
ATOM 639 O O . GLY A 1 81 ? 1.220 3.129 16.188 1.00 91.31 81 GLY A O 1
ATOM 640 N N . LEU A 1 82 ? 0.887 3.869 14.085 1.00 93.56 82 LEU A N 1
ATOM 641 C CA . LEU A 1 82 ? 1.830 3.074 13.318 1.00 93.56 82 LEU A CA 1
ATOM 642 C C . LEU A 1 82 ? 2.068 3.866 12.033 1.00 93.56 82 LEU A C 1
ATOM 644 O O . LEU A 1 82 ? 1.118 4.155 11.302 1.00 93.56 82 LEU A O 1
ATOM 648 N N . GLU A 1 83 ? 3.309 4.251 11.764 1.00 93.62 83 GLU A N 1
ATOM 649 C CA . GLU A 1 83 ? 3.628 4.946 10.519 1.00 93.62 83 GLU A CA 1
ATOM 650 C C . GLU A 1 83 ? 3.321 4.035 9.324 1.00 93.62 83 GLU A C 1
ATOM 652 O O . GLU A 1 83 ? 3.555 2.829 9.385 1.00 93.62 83 GLU A O 1
ATOM 657 N N . LEU A 1 84 ? 2.728 4.578 8.255 1.00 92.75 84 LEU A N 1
ATOM 658 C CA . LEU A 1 84 ? 2.242 3.786 7.113 1.00 92.75 84 LEU A CA 1
ATOM 659 C C . LEU A 1 84 ? 1.293 2.632 7.516 1.00 92.75 84 LEU A C 1
ATOM 661 O O . LEU A 1 84 ? 1.212 1.603 6.843 1.00 92.75 84 LEU A O 1
ATOM 665 N N . GLY A 1 85 ? 0.572 2.775 8.634 1.00 93.69 85 GLY A N 1
ATOM 666 C CA . GLY A 1 85 ? -0.407 1.784 9.070 1.00 93.69 85 GLY A CA 1
ATOM 667 C C . GLY A 1 85 ? -1.523 1.593 8.041 1.00 93.69 85 GLY A C 1
ATOM 668 O O . GLY A 1 85 ? -1.983 2.552 7.423 1.00 93.69 85 GLY A O 1
ATOM 669 N N . ARG A 1 86 ? -1.952 0.339 7.866 1.00 94.38 86 ARG A N 1
ATOM 670 C CA . ARG A 1 86 ? -2.905 -0.063 6.825 1.00 94.38 86 ARG A CA 1
ATOM 671 C C . ARG A 1 86 ? -4.260 -0.489 7.388 1.00 94.38 86 ARG A C 1
ATOM 673 O O . ARG A 1 86 ? -4.342 -1.036 8.492 1.00 94.38 86 ARG A O 1
ATOM 680 N N . ILE A 1 87 ? -5.306 -0.288 6.592 1.00 95.75 87 ILE A N 1
ATOM 681 C CA . ILE A 1 87 ? -6.670 -0.761 6.830 1.00 95.75 87 ILE A CA 1
ATOM 682 C C . ILE A 1 87 ? -6.903 -2.018 5.995 1.00 95.75 87 ILE A C 1
ATOM 684 O O . ILE A 1 87 ? -6.762 -2.015 4.773 1.00 95.75 87 ILE A O 1
ATOM 688 N N . LEU A 1 88 ? -7.334 -3.086 6.656 1.00 95.19 88 LEU A N 1
ATOM 689 C CA . LEU A 1 88 ? -7.806 -4.298 6.003 1.00 95.19 88 LEU A CA 1
ATOM 690 C C . LEU A 1 88 ? -9.323 -4.392 6.148 1.00 95.19 88 LEU A C 1
ATOM 692 O O . LEU A 1 88 ? -9.837 -4.469 7.264 1.00 95.19 88 LEU A O 1
ATOM 696 N N . LEU A 1 89 ? -10.036 -4.405 5.026 1.00 93.69 89 LEU A N 1
ATOM 697 C CA . LEU A 1 89 ? -11.470 -4.684 5.017 1.00 93.69 89 LEU A CA 1
ATOM 698 C C . LEU A 1 89 ? -11.712 -6.178 5.273 1.00 93.69 89 LEU A C 1
ATOM 700 O O . LEU A 1 89 ? -10.980 -7.032 4.768 1.00 93.69 89 LEU A O 1
ATOM 704 N N . ALA A 1 90 ? -12.736 -6.483 6.063 1.00 86.06 90 ALA A N 1
ATOM 705 C CA . ALA A 1 90 ? -13.215 -7.831 6.340 1.00 86.06 90 ALA A CA 1
ATOM 706 C C . ALA A 1 90 ? -14.745 -7.871 6.202 1.00 86.06 90 ALA A C 1
ATOM 708 O O . ALA A 1 90 ? -15.402 -6.845 6.349 1.00 86.06 90 ALA A O 1
ATOM 709 N N . ASP A 1 91 ? -15.324 -9.057 5.998 1.00 81.94 91 ASP A N 1
ATOM 710 C CA . ASP A 1 91 ? -16.754 -9.232 5.676 1.00 81.94 91 ASP A CA 1
ATOM 711 C C . ASP A 1 91 ? -17.727 -8.497 6.615 1.00 81.94 91 ASP A C 1
ATOM 713 O O . ASP A 1 91 ? -18.810 -8.090 6.208 1.00 81.94 91 ASP A O 1
ATOM 717 N N . THR A 1 92 ? -17.368 -8.351 7.893 1.00 84.31 92 THR A N 1
ATOM 718 C CA . THR A 1 92 ? -18.228 -7.727 8.912 1.00 84.31 92 THR A CA 1
ATOM 719 C C . THR A 1 92 ? -17.556 -6.563 9.637 1.00 84.31 92 THR A C 1
ATOM 721 O O . THR A 1 92 ? -17.945 -6.236 10.763 1.00 84.31 92 THR A O 1
ATOM 724 N N . GLY A 1 93 ? -16.488 -5.994 9.077 1.00 92.31 93 GLY A N 1
ATOM 725 C CA . GLY A 1 93 ? -15.789 -4.892 9.723 1.00 92.31 93 GLY A CA 1
ATOM 726 C C . GLY A 1 93 ? -14.427 -4.578 9.129 1.00 92.31 93 GLY A C 1
ATOM 727 O O . GLY A 1 93 ? -14.155 -4.823 7.960 1.00 92.31 93 GLY A O 1
ATOM 728 N N . VAL A 1 94 ? -13.546 -4.035 9.961 1.00 95.31 94 VAL A N 1
ATOM 729 C CA . VAL A 1 94 ? -12.192 -3.668 9.547 1.00 95.31 94 VAL A CA 1
ATOM 730 C C . VAL A 1 94 ? -11.160 -4.156 10.545 1.00 95.31 94 VAL A C 1
ATOM 732 O O . VAL A 1 94 ? -11.429 -4.302 11.743 1.00 95.31 94 VAL A O 1
ATOM 735 N N . VAL A 1 95 ? -9.948 -4.367 10.054 1.00 94.38 95 VAL A N 1
ATOM 736 C CA . VAL A 1 95 ? -8.769 -4.566 10.880 1.00 94.38 95 VAL A CA 1
ATOM 737 C C . VAL A 1 95 ? -7.819 -3.399 10.677 1.00 94.38 95 VAL A C 1
ATOM 739 O O . VAL A 1 95 ? -7.506 -3.026 9.550 1.00 94.38 95 VAL A O 1
ATOM 742 N N . ILE A 1 96 ? -7.363 -2.834 11.790 1.00 94.81 96 ILE A N 1
ATOM 743 C CA . ILE A 1 96 ? -6.342 -1.789 11.823 1.00 94.81 96 ILE A CA 1
ATOM 744 C C . ILE A 1 96 ? -5.249 -2.167 12.815 1.00 94.81 96 ILE A C 1
ATOM 746 O O . ILE A 1 96 ? -5.492 -2.884 13.793 1.00 94.81 96 ILE A O 1
ATOM 750 N N . ASN A 1 97 ? -4.057 -1.629 12.593 1.00 92.88 97 ASN A N 1
ATOM 751 C CA . ASN A 1 97 ? -2.884 -1.901 13.409 1.00 92.88 97 ASN A CA 1
ATOM 752 C C . ASN A 1 97 ? -2.327 -0.599 14.005 1.00 92.88 97 ASN A C 1
ATOM 754 O O . ASN A 1 97 ? -2.352 0.455 13.373 1.00 92.88 97 ASN A O 1
ATOM 758 N N . ASP A 1 98 ? -1.862 -0.663 15.252 1.00 93.12 98 ASP A N 1
ATOM 759 C CA . ASP A 1 98 ? -0.960 0.348 15.825 1.00 93.12 98 ASP A CA 1
ATOM 760 C C . ASP A 1 98 ? 0.427 -0.259 16.050 1.00 93.12 98 ASP A C 1
ATOM 762 O O . ASP A 1 98 ? 0.689 -1.326 15.517 1.00 93.12 98 ASP A O 1
ATOM 766 N N . GLU A 1 99 ? 1.308 0.377 16.815 1.00 91.75 99 GLU A N 1
ATOM 767 C CA . GLU A 1 99 ? 2.638 -0.144 17.149 1.00 91.75 99 GLU A CA 1
ATOM 768 C C . GLU A 1 99 ? 2.595 -1.580 17.720 1.00 91.75 99 GLU A C 1
ATOM 770 O O . GLU A 1 99 ? 3.393 -2.435 17.354 1.00 91.75 99 GLU A O 1
ATOM 775 N N . LYS A 1 100 ? 1.632 -1.920 18.588 1.00 92.06 100 LYS A N 1
ATOM 776 C CA . LYS A 1 100 ? 1.680 -3.161 19.399 1.00 92.06 100 LYS A CA 1
ATOM 777 C C . LYS A 1 100 ? 0.435 -4.040 19.330 1.00 92.06 100 LYS A C 1
ATOM 779 O O . LYS A 1 100 ? 0.433 -5.180 19.808 1.00 92.06 100 LYS A O 1
ATOM 784 N N . TYR A 1 101 ? -0.653 -3.510 18.800 1.00 93.44 101 TYR A N 1
ATOM 785 C CA . TYR A 1 101 ? -1.952 -4.147 18.807 1.00 93.44 101 TYR A CA 1
ATOM 786 C C . TYR A 1 101 ? -2.575 -4.179 17.418 1.00 93.44 101 TYR A C 1
ATOM 788 O O . TYR A 1 101 ? -2.443 -3.259 16.609 1.00 93.44 101 TYR A O 1
ATOM 796 N N . ARG A 1 102 ? -3.312 -5.262 17.193 1.00 93.69 102 ARG A N 1
ATOM 797 C CA . ARG A 1 102 ? -4.298 -5.411 16.133 1.00 93.69 102 ARG A CA 1
ATOM 798 C C . ARG A 1 102 ? -5.674 -5.128 16.715 1.00 93.69 102 ARG A C 1
ATOM 800 O O . ARG A 1 102 ? -6.018 -5.660 17.777 1.00 93.69 102 ARG A O 1
ATOM 807 N N . TYR A 1 103 ? -6.470 -4.333 16.017 1.00 93.75 103 TYR A N 1
ATOM 808 C CA . TYR A 1 103 ? -7.853 -4.048 16.377 1.00 93.75 103 TYR A CA 1
ATOM 809 C C . TYR A 1 103 ? -8.768 -4.591 15.290 1.00 93.75 103 TYR A C 1
ATOM 811 O O . TYR A 1 103 ? -8.693 -4.145 14.152 1.00 93.75 103 TYR A O 1
ATOM 819 N N . SER A 1 104 ? -9.642 -5.528 15.647 1.00 93.44 104 SER A N 1
ATOM 820 C CA . SER A 1 104 ? -10.776 -5.915 14.807 1.00 93.44 104 SER A CA 1
ATOM 821 C C . SER A 1 104 ? -11.985 -5.096 15.244 1.00 93.44 104 SER A C 1
ATOM 823 O O . SER A 1 104 ? -12.464 -5.256 16.371 1.00 93.44 104 SER A O 1
ATOM 825 N N . VAL A 1 105 ? -12.439 -4.194 14.382 1.00 93.94 105 VAL A N 1
ATOM 826 C CA . VAL A 1 105 ? -13.515 -3.238 14.649 1.00 93.94 105 VAL A CA 1
ATOM 827 C C . VAL A 1 105 ? -14.745 -3.656 13.852 1.00 93.94 105 VAL A C 1
ATOM 829 O O . VAL A 1 105 ? -14.693 -3.785 12.633 1.00 93.94 105 VAL A O 1
ATOM 832 N N . THR A 1 106 ? -15.851 -3.878 14.553 1.00 93.50 106 TH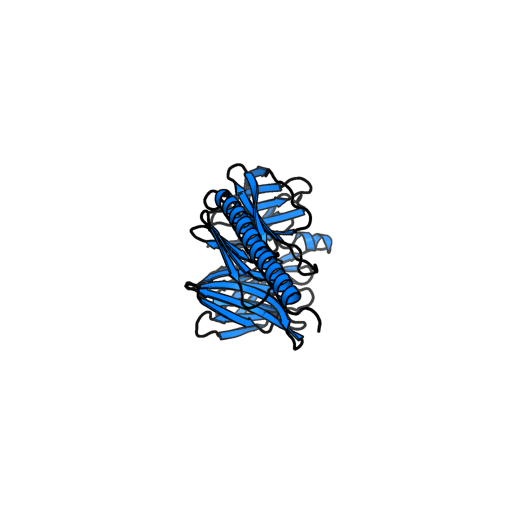R A N 1
ATOM 833 C CA . THR A 1 106 ? -17.163 -4.243 13.996 1.00 93.50 106 THR A CA 1
ATOM 834 C C . THR A 1 106 ? -18.232 -3.362 14.635 1.00 93.50 106 THR A C 1
ATOM 836 O O . THR A 1 106 ? -17.971 -2.753 15.674 1.00 93.50 106 THR A O 1
ATOM 839 N N . ASP A 1 107 ? -19.459 -3.382 14.115 1.00 90.56 107 ASP A N 1
ATOM 840 C CA . ASP A 1 107 ? -20.600 -2.671 14.725 1.00 90.56 107 ASP A CA 1
ATOM 841 C C . ASP A 1 107 ? -20.880 -3.102 16.177 1.00 90.56 107 ASP A C 1
ATOM 843 O O . ASP A 1 107 ? -21.511 -2.387 16.948 1.00 90.56 107 ASP A O 1
ATOM 847 N N . LYS A 1 108 ? -20.443 -4.308 16.568 1.00 89.06 108 LYS A N 1
ATOM 848 C CA . LYS A 1 108 ? -20.769 -4.906 17.874 1.00 89.06 108 LYS A CA 1
ATOM 849 C C . LYS A 1 108 ? -19.642 -4.811 18.890 1.00 89.06 108 LYS A C 1
ATOM 851 O O . LYS A 1 108 ? -19.898 -4.910 20.088 1.00 89.06 108 LYS A O 1
ATOM 856 N N . ALA A 1 109 ? -18.395 -4.730 18.433 1.00 90.12 109 ALA A N 1
ATOM 857 C CA . ALA A 1 109 ? -17.235 -4.833 19.304 1.00 90.12 109 ALA A CA 1
ATOM 858 C C . ALA A 1 109 ? -15.952 -4.320 18.648 1.00 90.12 109 ALA A C 1
ATOM 860 O O . ALA 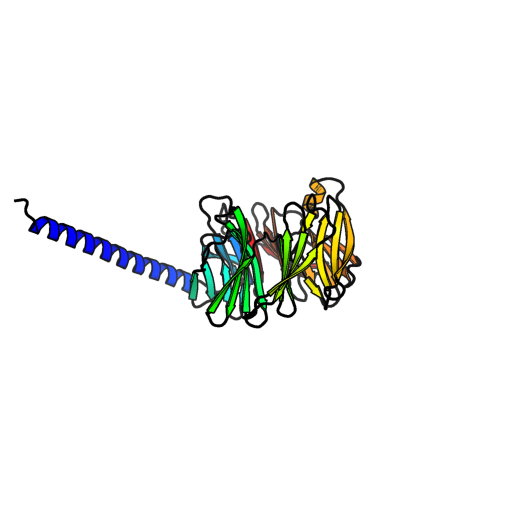A 1 109 ? -15.740 -4.470 17.443 1.00 90.12 109 ALA A O 1
ATOM 861 N N . ILE A 1 110 ? -15.053 -3.838 19.507 1.00 91.44 110 ILE A N 1
ATOM 862 C CA . ILE A 1 110 ? -13.641 -3.610 19.207 1.00 91.44 110 ILE A CA 1
ATOM 863 C C . ILE A 1 110 ? -12.838 -4.690 19.930 1.00 91.44 110 ILE A C 1
ATOM 865 O O . ILE A 1 110 ? -12.708 -4.670 21.157 1.00 91.44 110 ILE A O 1
ATOM 869 N N . LYS A 1 111 ? -12.287 -5.648 19.183 1.00 91.06 111 LYS A N 1
ATOM 870 C CA . LYS A 1 111 ? -11.398 -6.674 19.736 1.00 91.06 111 LYS A CA 1
ATOM 871 C C . LYS A 1 111 ? -9.950 -6.235 19.579 1.00 91.06 111 LYS A C 1
ATOM 873 O O . LYS A 1 111 ? -9.437 -6.160 18.468 1.00 91.06 111 LYS A O 1
ATOM 878 N N . LYS A 1 112 ? -9.282 -6.007 20.707 1.00 92.44 112 LYS A N 1
ATOM 879 C CA . LYS A 1 112 ? -7.860 -5.664 20.774 1.00 92.44 112 LYS A CA 1
ATOM 880 C C . LYS A 1 112 ? -7.020 -6.915 21.031 1.00 92.44 112 LYS A C 1
ATOM 882 O O . LYS A 1 112 ? -7.185 -7.562 22.062 1.00 92.44 112 LYS A O 1
ATOM 887 N N . THR A 1 113 ? -6.103 -7.230 20.121 1.00 91.38 113 THR A N 1
ATOM 888 C CA . THR A 1 113 ? -5.177 -8.369 20.227 1.00 91.38 113 THR A CA 1
ATOM 889 C C . THR A 1 113 ? -3.748 -7.852 20.267 1.00 91.38 113 THR A C 1
ATOM 891 O O . THR A 1 113 ? -3.360 -7.036 19.439 1.00 91.38 113 THR A O 1
ATOM 894 N N . LYS A 1 114 ? -2.971 -8.283 21.261 1.00 92.56 114 LYS A N 1
ATOM 895 C CA . LYS A 1 114 ? -1.576 -7.866 21.432 1.00 92.56 114 LYS A CA 1
ATOM 896 C C . LYS A 1 114 ? -0.666 -8.725 20.553 1.00 92.56 114 LYS A C 1
ATOM 898 O O . LYS A 1 114 ? -0.761 -9.946 20.646 1.00 92.56 114 LYS A O 1
ATOM 903 N N . ARG A 1 115 ? 0.215 -8.095 19.774 1.00 92.06 115 ARG A N 1
ATOM 904 C CA . ARG A 1 115 ? 1.275 -8.779 19.023 1.00 92.06 115 ARG A CA 1
ATOM 905 C C . ARG A 1 115 ? 2.469 -9.126 19.911 1.00 92.06 115 ARG A C 1
ATOM 907 O O . ARG A 1 115 ? 2.602 -8.629 21.038 1.00 92.06 115 ARG A O 1
ATOM 914 N N . GLN A 1 116 ? 3.317 -10.014 19.400 1.00 91.44 116 GLN A N 1
ATOM 915 C CA . GLN A 1 116 ? 4.526 -10.465 20.089 1.00 91.44 116 GLN A CA 1
ATOM 916 C C . GLN A 1 116 ? 5.561 -9.341 20.208 1.00 91.44 116 GLN A C 1
ATOM 918 O O . GLN A 1 116 ? 6.109 -9.141 21.294 1.00 91.44 116 GLN A O 1
ATOM 923 N N . THR A 1 117 ? 5.757 -8.564 19.141 1.00 92.25 117 THR A N 1
ATOM 924 C CA . THR A 1 117 ? 6.680 -7.423 19.098 1.00 92.25 117 THR A CA 1
ATOM 925 C C . THR A 1 117 ? 5.942 -6.099 18.868 1.00 92.25 117 THR A C 1
ATOM 927 O O . THR A 1 117 ? 4.740 -6.067 18.585 1.00 92.25 117 THR A O 1
ATOM 930 N N . SER A 1 118 ? 6.651 -4.998 19.124 1.00 91.12 118 SER A N 1
ATOM 931 C CA . SER A 1 118 ? 6.248 -3.661 18.680 1.00 91.12 118 SER A CA 1
ATOM 932 C C . SER A 1 118 ? 6.764 -3.456 17.254 1.00 91.12 118 SER A C 1
ATOM 934 O O . SER A 1 118 ? 7.856 -3.916 16.938 1.00 91.12 118 SER A O 1
ATOM 936 N N . GLU A 1 119 ? 5.990 -2.766 16.428 1.00 93.38 119 GLU A N 1
ATOM 937 C CA . GLU A 1 119 ? 6.274 -2.488 15.020 1.00 93.38 119 GLU A CA 1
ATOM 938 C C . GLU A 1 119 ? 6.294 -0.974 14.783 1.00 93.38 119 GLU A C 1
ATOM 940 O O . GLU A 1 119 ? 5.558 -0.244 15.450 1.00 93.38 119 GLU A O 1
ATOM 945 N N . PHE A 1 120 ? 7.105 -0.502 13.832 1.00 88.69 120 PHE A N 1
ATOM 946 C CA . PHE A 1 120 ? 7.291 0.936 13.592 1.00 88.69 120 PHE A CA 1
ATOM 947 C C . PHE A 1 120 ? 6.604 1.418 12.319 1.00 88.69 120 PHE A C 1
ATOM 949 O O . PHE A 1 120 ? 5.896 2.427 12.357 1.00 88.69 120 PHE A O 1
ATOM 956 N N . THR A 1 121 ? 6.762 0.669 11.225 1.00 93.62 121 THR A N 1
ATOM 957 C CA . THR A 1 121 ? 6.222 1.048 9.918 1.00 93.62 121 THR A CA 1
ATOM 958 C C . THR A 1 121 ? 5.475 -0.120 9.277 1.00 93.62 121 THR A C 1
ATOM 960 O O . THR A 1 121 ? 5.997 -1.233 9.193 1.00 93.62 121 THR A O 1
ATOM 963 N N . GLY A 1 122 ? 4.240 0.117 8.836 1.00 94.38 122 GLY A N 1
ATOM 964 C CA . GLY A 1 122 ? 3.448 -0.850 8.076 1.00 94.38 122 GLY A CA 1
ATOM 965 C C . GLY A 1 122 ? 3.858 -0.913 6.606 1.00 94.38 122 GLY A C 1
ATOM 966 O O . GLY A 1 122 ? 4.289 0.083 6.033 1.00 94.38 122 GLY A O 1
ATOM 967 N N . ASP A 1 123 ? 3.691 -2.079 5.983 1.00 94.75 123 ASP A N 1
ATOM 968 C CA . ASP A 1 123 ? 3.880 -2.228 4.537 1.00 94.75 123 ASP A CA 1
ATOM 969 C C . ASP A 1 123 ? 2.659 -2.871 3.863 1.00 94.75 123 ASP A C 1
ATOM 971 O O . ASP A 1 123 ? 2.011 -2.269 2.996 1.00 94.75 123 ASP A O 1
ATOM 975 N N . LEU A 1 124 ? 2.290 -4.073 4.316 1.00 95.19 124 LEU A N 1
ATOM 976 C CA . LEU A 1 124 ? 1.203 -4.856 3.735 1.00 95.19 124 LEU A CA 1
ATOM 977 C C . LEU A 1 124 ? 0.288 -5.436 4.806 1.00 95.19 124 LEU A C 1
ATOM 979 O O . LEU A 1 124 ? 0.735 -5.970 5.818 1.00 95.19 124 LEU A O 1
ATOM 983 N N . VAL A 1 125 ? -1.012 -5.385 4.525 1.00 94.50 125 VAL A N 1
ATOM 984 C CA . VAL A 1 125 ? -2.043 -6.179 5.197 1.00 94.50 125 VAL A CA 1
ATOM 985 C C . VAL A 1 125 ? -2.905 -6.836 4.128 1.00 94.50 125 VAL A C 1
ATOM 987 O O . VAL A 1 125 ? -3.245 -6.206 3.127 1.00 94.50 125 VAL A O 1
ATOM 990 N N . GLY A 1 126 ? -3.253 -8.104 4.300 1.00 93.31 126 GLY A N 1
ATOM 991 C CA . GLY A 1 126 ? -4.032 -8.810 3.289 1.00 93.31 126 GLY A CA 1
ATOM 992 C C . GLY A 1 126 ? -4.448 -10.205 3.710 1.00 93.31 126 GLY A C 1
ATOM 993 O O . GLY A 1 126 ? -4.195 -10.639 4.833 1.00 93.31 126 GLY A O 1
ATOM 994 N N . HIS A 1 127 ? -5.075 -10.917 2.779 1.00 91.75 127 HIS A N 1
ATOM 995 C CA . HIS A 1 127 ? -5.453 -12.311 2.953 1.00 91.75 127 HIS A CA 1
ATOM 996 C C . HIS A 1 127 ? -4.896 -13.163 1.818 1.00 91.75 127 HIS A C 1
ATOM 998 O O . HIS A 1 127 ? -4.948 -12.775 0.655 1.00 91.75 127 HIS A O 1
ATOM 1004 N N . THR A 1 128 ? -4.397 -14.349 2.151 1.00 90.81 128 THR A N 1
ATOM 1005 C CA . THR A 1 128 ? -4.022 -15.362 1.159 1.00 90.81 128 THR A CA 1
ATOM 1006 C C . THR A 1 128 ? -4.057 -16.753 1.779 1.00 90.81 128 THR A C 1
ATOM 1008 O O . THR A 1 128 ? -3.720 -16.920 2.950 1.00 90.81 128 THR A O 1
ATOM 1011 N N . ASN A 1 129 ? -4.512 -17.764 1.034 1.00 86.50 129 ASN A N 1
ATOM 1012 C CA . ASN A 1 129 ? -4.614 -19.158 1.500 1.00 86.50 129 ASN A CA 1
ATOM 1013 C C . ASN A 1 129 ? -5.297 -19.338 2.880 1.00 86.50 129 ASN A C 1
ATOM 1015 O O . ASN A 1 129 ? -4.969 -20.243 3.655 1.00 86.50 129 ASN A O 1
ATOM 1019 N N . GLY A 1 130 ? -6.261 -18.469 3.205 1.00 87.56 130 GLY A N 1
ATOM 1020 C CA . GLY A 1 130 ? -6.969 -18.467 4.490 1.00 87.56 130 GLY A CA 1
ATOM 1021 C C . GLY A 1 130 ? -6.154 -17.947 5.681 1.00 87.56 130 GLY A C 1
ATOM 1022 O O . GLY A 1 130 ? -6.569 -18.151 6.819 1.00 87.56 130 GLY A O 1
ATOM 1023 N N . TYR A 1 131 ? -5.007 -17.310 5.440 1.00 90.94 131 TYR A N 1
ATOM 1024 C CA . TYR A 1 131 ? -4.259 -16.537 6.427 1.00 90.94 131 TYR A CA 1
ATOM 1025 C C . TYR A 1 131 ? -4.524 -15.048 6.229 1.00 90.94 131 TYR A C 1
ATOM 1027 O O . TYR A 1 131 ? -4.487 -14.560 5.102 1.00 90.94 131 TYR A O 1
ATOM 1035 N N . GLN A 1 132 ? -4.721 -14.328 7.329 1.00 93.38 132 GLN A N 1
ATOM 1036 C CA . GLN A 1 132 ? -4.466 -12.894 7.379 1.00 93.38 132 GLN A CA 1
ATOM 1037 C C . GLN A 1 132 ? -2.952 -12.687 7.485 1.00 93.38 132 GLN A C 1
ATOM 1039 O O . GLN A 1 132 ? -2.309 -13.292 8.346 1.00 93.38 132 GLN A O 1
ATOM 1044 N N . VAL A 1 133 ? -2.394 -11.850 6.619 1.00 95.38 133 VAL A N 1
ATOM 1045 C CA . VAL A 1 133 ? -0.964 -11.551 6.538 1.00 95.38 133 VAL A CA 1
ATOM 1046 C C . VAL A 1 133 ? -0.738 -10.088 6.878 1.00 95.38 133 VAL A C 1
ATOM 1048 O O . VAL A 1 133 ? -1.454 -9.227 6.372 1.00 95.38 133 VAL A O 1
ATOM 1051 N N . GLU A 1 134 ? 0.250 -9.814 7.724 1.00 96.31 134 GLU A N 1
ATOM 1052 C CA . GLU A 1 134 ? 0.687 -8.459 8.057 1.00 96.31 134 GLU A CA 1
ATOM 1053 C C . GLU A 1 134 ? 2.208 -8.384 8.002 1.00 96.31 134 GLU A C 1
ATOM 1055 O O . GLU A 1 134 ? 2.886 -9.234 8.581 1.00 96.31 134 GLU A O 1
ATOM 1060 N N . LEU A 1 135 ? 2.729 -7.375 7.313 1.00 97.50 135 LEU A N 1
ATOM 1061 C CA . LEU A 1 135 ? 4.153 -7.162 7.111 1.00 97.50 135 LEU A CA 1
ATOM 1062 C C . LEU A 1 135 ? 4.548 -5.775 7.605 1.00 97.50 135 LEU A C 1
ATOM 1064 O O . LEU A 1 135 ? 3.898 -4.778 7.269 1.00 97.50 135 LEU A O 1
ATOM 1068 N N . TYR A 1 136 ? 5.623 -5.740 8.383 1.00 96.88 136 TYR A N 1
ATOM 1069 C CA . TYR A 1 136 ? 6.132 -4.536 9.015 1.00 96.88 136 TYR A CA 1
ATOM 1070 C C . TYR A 1 136 ? 7.641 -4.435 8.860 1.00 96.88 136 TYR A C 1
ATOM 1072 O O . TYR A 1 136 ? 8.345 -5.440 8.918 1.00 96.88 136 TYR A O 1
ATOM 1080 N N . ASN A 1 137 ? 8.111 -3.201 8.754 1.00 95.50 137 ASN A N 1
ATOM 1081 C CA . ASN A 1 137 ? 9.495 -2.823 8.973 1.00 95.50 137 ASN A CA 1
ATOM 1082 C C . ASN A 1 137 ? 9.663 -2.511 10.472 1.00 95.50 137 ASN A C 1
ATOM 1084 O O . ASN A 1 137 ? 8.996 -1.623 11.019 1.00 95.50 137 ASN A O 1
ATOM 1088 N N . SER A 1 138 ? 10.501 -3.293 11.152 1.00 93.69 138 SER A N 1
ATOM 1089 C CA . SER A 1 138 ? 10.508 -3.433 12.617 1.00 93.69 138 SER A CA 1
ATOM 1090 C C . SER A 1 138 ? 11.749 -2.840 13.285 1.00 93.69 138 SER A C 1
ATOM 1092 O O . SER A 1 138 ? 11.853 -2.869 14.510 1.00 93.69 138 SER A O 1
ATOM 1094 N N . GLY A 1 139 ? 12.655 -2.242 12.509 1.00 91.44 139 GLY A N 1
ATOM 1095 C CA . GLY A 1 139 ? 13.850 -1.572 13.018 1.00 91.44 139 GLY A CA 1
ATOM 1096 C C . GLY A 1 139 ? 15.002 -2.527 13.331 1.00 91.44 139 GLY A C 1
ATOM 1097 O O . GLY A 1 139 ? 14.986 -3.700 12.959 1.00 91.44 139 GLY A O 1
ATOM 1098 N N . TYR A 1 140 ? 16.030 -2.003 13.996 1.00 90.62 140 TYR A N 1
ATOM 1099 C CA . TYR A 1 140 ? 17.249 -2.746 14.311 1.00 90.62 140 TYR A CA 1
ATOM 1100 C C . TYR A 1 140 ? 17.087 -3.614 15.562 1.00 90.62 140 TYR A C 1
ATOM 1102 O O . TYR A 1 140 ? 16.537 -3.169 16.573 1.00 90.62 140 TYR A O 1
ATOM 1110 N N . ASP A 1 141 ? 17.594 -4.842 15.498 1.00 88.94 141 ASP A N 1
ATOM 1111 C CA . ASP A 1 141 ? 17.698 -5.726 16.652 1.00 88.94 141 ASP A CA 1
ATOM 1112 C C . ASP A 1 141 ? 18.891 -5.364 17.562 1.00 88.94 141 ASP A C 1
ATOM 1114 O O . ASP A 1 141 ? 19.601 -4.377 17.356 1.00 88.94 141 ASP A O 1
ATOM 1118 N N . GLY A 1 142 ? 19.096 -6.158 18.618 1.00 85.56 142 GLY A N 1
ATOM 1119 C CA . GLY A 1 142 ? 20.174 -5.935 19.586 1.00 85.56 142 GLY A CA 1
ATOM 1120 C C . GLY A 1 142 ? 21.587 -6.092 19.014 1.00 85.56 142 GLY A C 1
ATOM 1121 O O . GLY A 1 142 ? 22.527 -5.578 19.619 1.00 85.56 142 GLY A O 1
ATOM 1122 N N . ASP A 1 143 ? 21.724 -6.754 17.864 1.00 89.06 143 ASP A N 1
ATOM 1123 C CA . ASP A 1 143 ? 22.987 -6.969 17.159 1.00 89.06 143 ASP A CA 1
ATOM 1124 C C . ASP A 1 143 ? 23.195 -5.936 16.032 1.00 89.06 143 ASP A C 1
ATOM 1126 O O . ASP A 1 143 ? 24.214 -5.956 15.341 1.00 89.06 143 ASP A O 1
ATOM 1130 N N . GLY A 1 144 ? 22.256 -4.996 15.865 1.00 89.19 144 GLY A N 1
ATOM 1131 C CA . GLY A 1 144 ? 22.311 -3.949 14.850 1.00 89.19 144 GLY A CA 1
ATOM 1132 C C . GLY A 1 144 ? 21.879 -4.410 13.458 1.00 89.19 144 GLY A C 1
ATOM 1133 O O . GLY A 1 144 ? 22.134 -3.702 12.486 1.00 89.19 144 GLY A O 1
ATOM 1134 N N . VAL A 1 145 ? 21.219 -5.565 13.337 1.00 91.25 145 VAL A N 1
ATOM 1135 C CA . VAL A 1 145 ? 20.642 -6.038 12.072 1.00 91.25 145 VAL A CA 1
ATOM 1136 C C . VAL A 1 145 ? 19.245 -5.452 11.919 1.00 91.25 145 VAL A C 1
ATOM 1138 O O . VAL A 1 145 ? 18.432 -5.513 12.841 1.00 91.25 145 VAL A O 1
ATOM 1141 N N . TYR A 1 146 ? 18.946 -4.868 10.758 1.00 94.25 146 TYR A N 1
ATOM 1142 C CA . TYR A 1 146 ? 17.589 -4.410 10.476 1.00 94.25 146 TYR A CA 1
ATOM 1143 C C . TYR A 1 146 ? 16.652 -5.608 10.317 1.00 94.25 146 TYR A C 1
ATOM 1145 O O . TYR A 1 146 ? 16.969 -6.568 9.616 1.00 94.25 146 TYR A O 1
ATOM 1153 N N . THR A 1 147 ? 15.477 -5.538 10.931 1.00 96.38 147 THR A N 1
ATOM 1154 C CA . THR A 1 147 ? 14.490 -6.613 10.912 1.00 96.38 147 THR A CA 1
ATOM 1155 C C . THR A 1 147 ? 13.138 -6.140 10.403 1.00 96.38 147 THR A C 1
ATOM 1157 O O . THR A 1 147 ? 12.699 -5.020 10.666 1.00 96.38 147 THR A O 1
ATOM 1160 N N . SER A 1 148 ? 12.460 -7.041 9.704 1.00 97.69 148 SER A N 1
ATOM 1161 C CA . SER A 1 148 ? 11.063 -6.911 9.308 1.00 97.69 148 SER A CA 1
ATOM 1162 C C . SER A 1 148 ? 10.273 -8.090 9.859 1.00 97.69 148 SER A C 1
ATOM 1164 O O . SER A 1 148 ? 10.727 -9.234 9.796 1.00 97.69 148 SER A O 1
ATOM 1166 N N . ASN A 1 149 ? 9.084 -7.845 10.396 1.00 97.38 149 ASN A N 1
ATOM 1167 C CA . ASN A 1 149 ? 8.247 -8.888 10.976 1.00 97.38 149 ASN A CA 1
ATOM 1168 C C . ASN A 1 149 ? 7.056 -9.208 10.077 1.00 97.38 149 ASN A C 1
ATOM 1170 O O . ASN A 1 149 ? 6.260 -8.343 9.711 1.00 97.38 149 ASN A O 1
ATOM 1174 N N . LEU A 1 150 ? 6.914 -10.495 9.776 1.00 97.00 150 LEU A N 1
ATOM 1175 C CA . LEU A 1 150 ? 5.795 -11.079 9.061 1.00 97.00 150 LEU A CA 1
ATOM 1176 C C . LEU A 1 150 ? 4.915 -11.855 10.038 1.00 97.00 150 LEU A C 1
ATOM 1178 O O . LEU A 1 150 ? 5.332 -12.860 10.622 1.00 97.00 150 LEU A O 1
ATOM 1182 N N . TYR A 1 151 ? 3.667 -11.429 10.156 1.00 95.44 151 TYR A N 1
ATOM 1183 C CA . TYR A 1 151 ? 2.645 -12.117 10.923 1.00 95.44 151 TYR A CA 1
ATOM 1184 C C . TYR A 1 151 ? 1.687 -12.843 9.991 1.00 95.44 151 TYR A C 1
ATOM 1186 O O . TYR A 1 151 ? 1.152 -12.266 9.047 1.00 95.44 151 TYR A O 1
ATOM 1194 N N . MET A 1 152 ? 1.419 -14.108 10.300 1.00 93.94 152 MET A N 1
ATOM 1195 C CA . MET A 1 152 ? 0.382 -14.909 9.657 1.00 93.94 152 MET A CA 1
ATOM 1196 C C . MET A 1 152 ? -0.616 -15.350 10.719 1.00 93.94 152 MET A C 1
ATOM 1198 O O . MET A 1 152 ? -0.255 -16.038 11.672 1.00 93.94 152 MET A O 1
ATOM 1202 N N . SER A 1 153 ? -1.878 -14.968 10.564 1.00 90.88 153 SER A N 1
ATOM 1203 C CA . SER A 1 153 ? -2.939 -15.300 11.511 1.00 90.88 153 SER A CA 1
ATOM 1204 C C . SER A 1 153 ? -4.029 -16.135 10.855 1.00 90.88 153 SER A C 1
ATOM 1206 O O . SER A 1 153 ? -4.526 -15.792 9.786 1.00 90.88 153 SER A O 1
ATOM 1208 N N . LYS A 1 154 ? -4.416 -17.232 11.509 1.00 88.94 154 LYS A N 1
ATOM 1209 C CA . LYS A 1 154 ? -5.526 -18.096 11.093 1.00 88.94 154 LYS A CA 1
ATOM 1210 C C . LYS A 1 154 ? -6.179 -18.727 12.315 1.00 88.94 154 LYS A C 1
ATOM 1212 O O . LYS A 1 154 ? -5.484 -19.203 13.209 1.00 88.94 154 LYS A O 1
ATOM 1217 N N . ASP A 1 155 ? -7.509 -18.699 12.371 1.00 85.12 155 ASP A N 1
ATOM 1218 C CA . ASP A 1 155 ? -8.307 -19.295 13.455 1.00 85.12 155 ASP A CA 1
ATOM 1219 C C . ASP A 1 155 ? -7.857 -18.857 14.865 1.00 85.12 155 ASP A C 1
ATOM 1221 O O . ASP A 1 155 ? -7.808 -19.639 15.814 1.00 85.12 155 ASP A O 1
ATOM 1225 N N . GLY A 1 156 ? -7.463 -17.585 14.998 1.00 79.31 156 GLY A N 1
ATOM 1226 C CA . GLY A 1 156 ? -6.980 -17.003 16.254 1.00 79.31 156 GLY A CA 1
ATOM 1227 C C . GLY A 1 156 ? -5.566 -17.423 16.673 1.00 79.31 156 GLY A C 1
ATOM 1228 O O . GLY A 1 156 ? -5.103 -16.97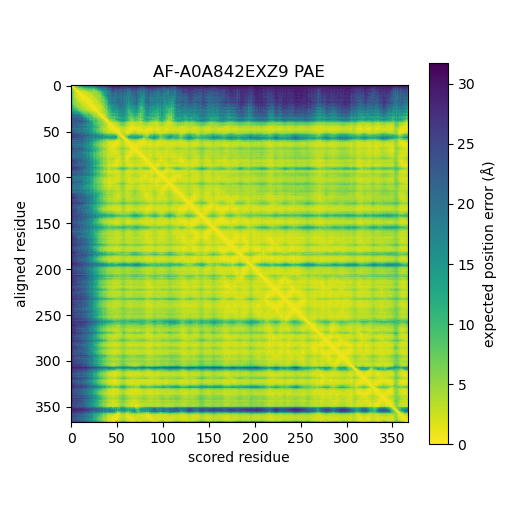4 17.720 1.00 79.31 156 GLY A O 1
ATOM 1229 N N . LYS A 1 157 ? -4.871 -18.244 15.879 1.00 86.62 157 LYS A N 1
ATOM 1230 C CA . LYS A 1 157 ? -3.448 -18.550 16.059 1.00 86.62 157 LYS A CA 1
ATOM 1231 C C . LYS A 1 157 ? -2.614 -17.614 15.202 1.00 86.62 157 LYS A C 1
ATOM 1233 O O . LYS A 1 157 ? -2.907 -17.431 14.024 1.00 86.62 157 LYS A O 1
ATOM 1238 N N . GLU A 1 158 ? -1.569 -17.066 15.801 1.00 90.50 158 GLU A N 1
ATOM 1239 C CA . GLU A 1 158 ? -0.619 -16.178 15.143 1.00 90.50 158 GLU A CA 1
ATOM 1240 C C . GLU A 1 158 ? 0.744 -16.865 15.051 1.00 90.50 158 GLU A C 1
ATOM 1242 O O . GLU A 1 158 ? 1.242 -17.425 16.030 1.00 90.50 158 GLU A O 1
ATOM 1247 N N . LEU A 1 159 ? 1.331 -16.824 13.862 1.00 91.88 159 LEU A N 1
ATOM 1248 C CA . LEU A 1 159 ? 2.709 -17.198 13.593 1.00 91.88 159 LEU A CA 1
ATOM 1249 C C . LEU A 1 159 ? 3.479 -15.923 13.267 1.00 91.88 159 LEU A C 1
ATOM 1251 O O . LEU A 1 159 ? 3.040 -15.145 12.422 1.00 91.88 159 LEU A O 1
ATOM 1255 N N . LEU A 1 160 ? 4.618 -15.738 13.924 1.00 94.00 160 LEU A N 1
ATOM 1256 C CA . LEU A 1 160 ? 5.561 -14.664 13.642 1.00 94.00 160 LEU A CA 1
ATOM 1257 C C . LEU A 1 160 ? 6.782 -15.251 12.938 1.00 94.00 160 LEU A C 1
ATOM 1259 O O . LEU A 1 160 ? 7.326 -16.274 13.363 1.00 94.00 160 LEU A O 1
ATOM 1263 N N . LYS A 1 161 ? 7.234 -14.566 11.893 1.00 94.94 161 LYS A N 1
ATOM 1264 C CA . LYS A 1 161 ? 8.540 -14.766 11.290 1.00 94.94 161 LYS A CA 1
ATOM 1265 C C . LYS A 1 161 ? 9.261 -13.429 11.168 1.00 94.94 161 LYS A C 1
ATOM 1267 O O . LYS A 1 161 ? 8.725 -12.495 10.586 1.00 94.94 161 LYS A O 1
ATOM 1272 N N . THR A 1 162 ? 10.490 -13.381 11.661 1.00 95.69 162 THR A N 1
ATOM 1273 C CA . THR A 1 162 ? 11.392 -12.243 11.468 1.00 95.69 162 THR A CA 1
ATOM 1274 C C . THR A 1 162 ? 12.257 -12.472 10.229 1.00 95.69 162 THR A C 1
ATOM 1276 O O . THR A 1 162 ? 12.816 -13.561 10.048 1.00 95.69 162 THR A O 1
ATOM 1279 N N . LEU A 1 163 ? 12.321 -11.454 9.378 1.00 96.81 163 LEU A N 1
ATOM 1280 C CA . LEU A 1 163 ? 13.109 -11.363 8.155 1.00 96.81 163 LEU A CA 1
ATOM 1281 C C . LEU A 1 163 ? 14.282 -10.403 8.421 1.00 96.81 163 LEU A C 1
ATOM 1283 O O . LEU A 1 163 ? 14.036 -9.293 8.896 1.00 96.81 163 LEU A O 1
ATOM 1287 N N . PRO A 1 164 ? 15.541 -10.802 8.177 1.00 96.12 164 PRO A N 1
ATOM 1288 C CA . PRO A 1 164 ? 16.718 -10.028 8.579 1.00 96.12 164 PRO A CA 1
ATOM 1289 C C . PRO A 1 164 ? 17.098 -8.955 7.544 1.00 96.12 164 PRO A C 1
ATOM 1291 O O . PRO A 1 164 ? 18.252 -8.879 7.130 1.00 96.12 164 PRO A O 1
ATOM 1294 N N . TYR A 1 165 ? 16.118 -8.186 7.066 1.00 96.44 165 TYR A N 1
ATOM 1295 C CA . TYR A 1 165 ? 16.325 -7.141 6.065 1.00 96.44 165 TYR A CA 1
ATOM 1296 C C . TYR A 1 165 ? 15.203 -6.096 6.063 1.00 96.44 165 TYR A C 1
ATOM 1298 O O . TYR A 1 165 ? 14.093 -6.343 6.547 1.00 96.44 165 TYR A O 1
ATOM 1306 N N . PHE A 1 166 ? 15.505 -4.919 5.509 1.00 96.19 166 PHE A N 1
ATOM 1307 C CA . PHE A 1 166 ? 14.553 -3.833 5.273 1.00 96.19 166 PHE A CA 1
ATOM 1308 C C . PHE A 1 166 ? 13.781 -4.060 3.971 1.00 96.19 166 PHE A C 1
ATOM 1310 O O . PHE A 1 166 ? 14.364 -4.465 2.965 1.00 96.19 166 PHE A O 1
ATOM 1317 N N . ILE A 1 167 ? 12.474 -3.795 3.990 1.00 97.12 167 ILE A N 1
ATOM 1318 C CA . ILE A 1 167 ? 11.573 -4.035 2.859 1.00 97.12 167 ILE A CA 1
ATOM 1319 C C . ILE A 1 167 ? 11.055 -2.708 2.313 1.00 97.12 167 ILE A C 1
ATOM 1321 O O . ILE A 1 167 ? 10.479 -1.916 3.055 1.00 97.12 167 ILE A O 1
ATOM 1325 N N . ILE A 1 168 ? 11.187 -2.485 1.006 1.00 95.62 168 ILE A N 1
ATOM 1326 C CA . ILE A 1 168 ? 10.673 -1.262 0.359 1.00 95.62 168 ILE A CA 1
ATOM 1327 C C . ILE A 1 168 ? 9.324 -1.440 -0.327 1.00 95.62 168 ILE A C 1
ATOM 1329 O O . ILE A 1 168 ? 8.616 -0.457 -0.553 1.00 95.62 168 ILE A O 1
ATOM 1333 N N . GLY A 1 169 ? 8.938 -2.681 -0.605 1.00 95.94 169 GLY A N 1
ATOM 1334 C CA . GLY A 1 169 ? 7.588 -3.004 -1.033 1.00 95.94 169 GLY A CA 1
ATOM 1335 C C . GLY A 1 169 ? 7.351 -4.493 -1.155 1.00 95.94 169 GLY A C 1
ATOM 1336 O O . GLY A 1 169 ? 8.268 -5.315 -1.049 1.00 95.94 169 GLY A O 1
ATOM 1337 N N . SER A 1 170 ? 6.087 -4.832 -1.358 1.00 97.50 170 SER A N 1
ATOM 1338 C CA . SER A 1 170 ? 5.635 -6.213 -1.310 1.00 97.50 170 SER A CA 1
ATOM 1339 C C . SER A 1 170 ? 4.376 -6.464 -2.132 1.00 97.50 170 SER A C 1
ATOM 1341 O O . SER A 1 170 ? 3.729 -5.547 -2.642 1.00 97.50 170 SER A O 1
ATOM 1343 N N . GLY A 1 171 ? 4.007 -7.738 -2.249 1.00 97.00 171 GLY A N 1
ATOM 1344 C CA . GLY A 1 171 ? 2.731 -8.145 -2.814 1.00 97.00 171 GLY A CA 1
ATOM 1345 C C . GLY A 1 171 ? 2.436 -9.630 -2.617 1.00 97.00 171 GLY A C 1
ATOM 1346 O O . GLY A 1 171 ? 3.342 -10.458 -2.524 1.00 97.00 171 GLY A O 1
ATOM 1347 N N . LEU A 1 172 ? 1.149 -9.967 -2.542 1.00 96.00 172 LEU A N 1
ATOM 1348 C CA . LEU A 1 172 ? 0.669 -11.343 -2.408 1.00 96.00 172 LEU A CA 1
ATOM 1349 C C . LEU A 1 172 ? 0.243 -11.887 -3.771 1.00 96.00 172 LEU A C 1
ATOM 1351 O O . LEU A 1 172 ? -0.547 -11.251 -4.468 1.00 96.00 172 LEU A O 1
ATOM 1355 N N . HIS A 1 173 ? 0.712 -13.083 -4.120 1.00 95.06 173 HIS A N 1
ATOM 1356 C CA . HIS A 1 173 ? 0.341 -13.752 -5.365 1.00 95.06 173 HIS A CA 1
ATOM 1357 C C . HIS A 1 173 ? 0.453 -15.270 -5.224 1.00 95.06 173 HIS A C 1
ATOM 1359 O O . HIS A 1 173 ? 1.419 -15.771 -4.651 1.00 95.06 173 HIS A O 1
ATOM 1365 N N . ASP A 1 174 ? -0.569 -15.995 -5.688 1.00 90.81 174 ASP A N 1
ATOM 1366 C CA . ASP A 1 174 ? -0.630 -17.463 -5.705 1.00 90.81 174 ASP A CA 1
ATOM 1367 C C . ASP A 1 174 ? -0.204 -18.136 -4.389 1.00 90.81 174 ASP A C 1
ATOM 1369 O O . ASP A 1 174 ? 0.532 -19.124 -4.351 1.00 90.81 174 ASP A O 1
ATOM 1373 N N . GLY A 1 175 ? -0.677 -17.589 -3.265 1.00 90.38 175 GLY A N 1
ATOM 1374 C CA . GLY A 1 175 ? -0.390 -18.153 -1.946 1.00 90.38 175 GLY A CA 1
ATOM 1375 C C . GLY A 1 175 ? 0.979 -17.810 -1.362 1.00 90.38 175 GLY A C 1
ATOM 1376 O O . GLY A 1 175 ? 1.309 -18.293 -0.276 1.00 90.38 175 GLY A O 1
ATOM 1377 N N . LYS A 1 176 ? 1.767 -16.996 -2.063 1.00 94.75 176 LYS A N 1
ATOM 1378 C CA . LYS A 1 176 ? 3.104 -16.558 -1.668 1.00 94.75 176 LYS A CA 1
ATOM 1379 C C . LYS A 1 176 ? 3.124 -15.060 -1.396 1.00 94.75 176 LYS A C 1
ATOM 1381 O O . LYS A 1 176 ? 2.256 -14.311 -1.851 1.00 94.75 176 LYS A O 1
ATOM 1386 N N . LEU A 1 177 ? 4.132 -14.643 -0.645 1.00 97.56 177 LEU A N 1
ATOM 1387 C CA . LEU A 1 177 ? 4.487 -13.248 -0.444 1.00 97.56 177 LEU A CA 1
ATOM 1388 C C . LEU A 1 177 ? 5.765 -12.957 -1.229 1.00 97.56 177 LEU A C 1
ATOM 1390 O O . LEU A 1 177 ? 6.745 -13.682 -1.102 1.00 97.56 177 LEU A O 1
ATOM 1394 N N . TYR A 1 178 ? 5.752 -11.891 -2.013 1.00 98.25 178 TYR A N 1
ATOM 1395 C CA . TYR A 1 178 ? 6.937 -11.342 -2.654 1.00 98.25 178 TYR A CA 1
ATOM 1396 C C . TYR A 1 178 ? 7.318 -10.052 -1.938 1.00 98.25 178 TYR A C 1
ATOM 1398 O O . TYR A 1 178 ? 6.434 -9.248 -1.637 1.00 98.25 178 TYR A O 1
ATOM 1406 N N . VAL A 1 179 ? 8.608 -9.849 -1.668 1.00 98.44 179 VAL A N 1
ATOM 1407 C CA . VAL A 1 179 ? 9.127 -8.628 -1.023 1.00 98.44 179 VAL A CA 1
ATOM 1408 C C . VAL A 1 179 ? 10.401 -8.158 -1.714 1.00 98.44 179 VAL A C 1
ATOM 1410 O O . VAL A 1 179 ? 11.190 -8.985 -2.168 1.00 98.44 179 VAL A O 1
ATOM 1413 N N . MET A 1 180 ? 10.595 -6.843 -1.801 1.00 98.12 180 MET A N 1
ATOM 1414 C CA . MET A 1 180 ? 11.856 -6.246 -2.242 1.00 98.12 180 MET A CA 1
ATOM 1415 C C . MET A 1 180 ? 12.675 -5.850 -1.018 1.00 98.12 180 MET A C 1
ATOM 1417 O O . MET A 1 180 ? 12.305 -4.916 -0.304 1.00 98.12 180 MET A O 1
ATOM 1421 N N . GLU A 1 181 ? 13.770 -6.567 -0.794 1.00 97.69 181 GLU A N 1
ATOM 1422 C CA . GLU A 1 181 ? 14.831 -6.172 0.125 1.00 97.69 181 GLU A CA 1
ATOM 1423 C C . GLU A 1 181 ? 15.627 -5.012 -0.482 1.00 97.69 181 GLU A C 1
ATOM 1425 O O . GLU A 1 181 ? 15.964 -5.038 -1.669 1.00 97.69 181 GLU A O 1
ATOM 1430 N N . GLN A 1 182 ? 15.979 -4.039 0.358 1.00 95.75 182 GLN A N 1
ATOM 1431 C CA . GLN A 1 182 ? 16.983 -3.027 0.047 1.00 95.75 182 GLN A CA 1
ATOM 1432 C C . GLN A 1 182 ? 18.038 -2.978 1.158 1.00 95.75 182 GLN A C 1
ATOM 1434 O O . GLN A 1 182 ? 17.701 -2.782 2.326 1.00 95.75 182 GLN A O 1
ATOM 1439 N N . ASP A 1 183 ? 19.309 -3.098 0.775 1.00 92.31 183 ASP A N 1
ATOM 1440 C CA . ASP A 1 183 ? 20.455 -2.696 1.600 1.00 92.31 183 ASP A CA 1
ATOM 1441 C C . ASP A 1 183 ? 21.279 -1.614 0.880 1.00 92.31 183 ASP A C 1
ATOM 1443 O O . ASP A 1 183 ? 20.842 -1.082 -0.136 1.00 92.31 183 ASP A O 1
ATOM 1447 N N . GLU A 1 184 ? 22.449 -1.244 1.403 1.00 89.50 184 GLU A N 1
ATOM 1448 C CA . GLU A 1 184 ? 23.305 -0.195 0.816 1.00 89.50 184 GLU A CA 1
ATOM 1449 C C . GLU A 1 184 ? 23.824 -0.524 -0.597 1.00 89.50 184 GLU A C 1
ATOM 1451 O O . GLU A 1 184 ? 24.243 0.368 -1.331 1.00 89.50 184 GLU A O 1
ATOM 1456 N N . SER A 1 185 ? 23.827 -1.800 -0.980 1.00 92.25 185 SER A N 1
ATOM 1457 C CA . SER A 1 185 ? 24.510 -2.322 -2.166 1.00 92.25 185 SER A CA 1
ATOM 1458 C C . SER A 1 185 ? 23.615 -3.105 -3.121 1.00 92.25 185 SER A C 1
ATOM 1460 O O . SER A 1 185 ? 23.986 -3.288 -4.282 1.00 92.25 185 SER A O 1
ATOM 1462 N N . LYS A 1 186 ? 22.460 -3.594 -2.658 1.00 95.00 186 LYS A N 1
ATOM 1463 C CA . LYS A 1 186 ? 21.610 -4.492 -3.435 1.00 95.00 186 LYS A CA 1
ATOM 1464 C C . LYS A 1 186 ? 20.122 -4.182 -3.280 1.00 95.00 186 LYS A C 1
ATOM 1466 O O . LYS A 1 186 ? 19.638 -3.755 -2.231 1.00 95.00 186 LYS A O 1
ATOM 1471 N N . LEU A 1 187 ? 19.399 -4.534 -4.337 1.00 97.38 187 LEU A N 1
ATOM 1472 C CA . LEU A 1 187 ? 17.950 -4.676 -4.365 1.00 97.38 187 LEU A CA 1
ATOM 1473 C C . LEU A 1 187 ? 17.640 -6.136 -4.695 1.00 97.38 187 LEU A C 1
ATOM 1475 O O . LEU A 1 187 ? 18.002 -6.617 -5.772 1.00 97.38 187 LEU A O 1
ATOM 1479 N N . ALA A 1 188 ? 17.022 -6.867 -3.775 1.00 97.94 188 ALA A N 1
ATOM 1480 C CA . ALA A 1 188 ? 16.770 -8.295 -3.941 1.00 97.94 188 ALA A CA 1
ATOM 1481 C C . ALA A 1 188 ? 15.275 -8.601 -3.857 1.00 97.94 188 ALA A C 1
ATOM 1483 O O . ALA A 1 188 ? 14.603 -8.244 -2.895 1.00 97.94 188 ALA A O 1
ATOM 1484 N N . LEU A 1 189 ? 14.748 -9.299 -4.864 1.00 98.50 189 LEU A N 1
ATOM 1485 C CA . LEU A 1 189 ? 13.374 -9.783 -4.849 1.00 98.50 189 LEU A CA 1
ATOM 1486 C C . LEU A 1 189 ? 13.347 -11.160 -4.192 1.00 98.50 189 LEU A C 1
ATOM 1488 O O . LEU A 1 189 ? 13.953 -12.110 -4.691 1.00 98.50 189 LEU A O 1
ATOM 1492 N N . HIS A 1 190 ? 12.604 -11.276 -3.102 1.00 98.38 190 HIS A N 1
ATOM 1493 C CA . HIS A 1 190 ? 12.399 -12.520 -2.377 1.00 98.38 190 HIS A CA 1
ATOM 1494 C C . HIS A 1 190 ? 11.034 -13.116 -2.700 1.00 98.38 190 HIS A C 1
ATOM 1496 O O . HIS A 1 190 ? 10.043 -12.402 -2.850 1.00 98.38 190 HIS A O 1
ATOM 1502 N N . GLU A 1 191 ? 10.989 -14.442 -2.770 1.00 97.69 191 GLU A N 1
ATOM 1503 C CA . GLU A 1 191 ? 9.766 -15.231 -2.766 1.00 97.69 191 GLU A CA 1
ATOM 1504 C C . GLU A 1 191 ? 9.655 -15.959 -1.424 1.00 97.69 191 GLU A C 1
ATOM 1506 O O . GLU A 1 191 ? 10.540 -16.722 -1.028 1.00 97.69 191 GLU A O 1
ATOM 1511 N N . ILE A 1 192 ? 8.536 -15.745 -0.740 1.00 96.75 192 ILE A N 1
ATOM 1512 C CA . ILE A 1 192 ? 8.263 -16.289 0.581 1.00 96.75 192 ILE A CA 1
ATOM 1513 C C . ILE A 1 192 ? 7.038 -17.201 0.509 1.00 96.75 192 ILE A C 1
ATOM 1515 O O . ILE A 1 192 ? 5.907 -16.766 0.278 1.00 96.75 192 ILE A O 1
ATOM 1519 N N . THR A 1 193 ? 7.257 -18.492 0.753 1.00 93.19 193 THR A N 1
ATOM 1520 C CA . THR A 1 193 ? 6.175 -19.469 0.900 1.00 93.19 193 THR A CA 1
ATOM 1521 C C . THR A 1 193 ? 5.560 -19.351 2.290 1.00 93.19 193 THR A C 1
ATOM 1523 O O . THR A 1 193 ? 6.242 -19.513 3.305 1.00 93.19 193 THR A O 1
ATOM 1526 N N . LEU A 1 194 ? 4.253 -19.096 2.332 1.00 89.94 194 LEU A N 1
ATOM 1527 C CA . LEU A 1 194 ? 3.497 -18.890 3.563 1.00 89.94 194 LEU A CA 1
ATOM 1528 C C . LEU A 1 194 ? 2.918 -20.208 4.097 1.00 89.94 194 LEU A C 1
ATOM 1530 O O . LEU A 1 194 ? 2.496 -21.082 3.340 1.00 89.94 194 LEU A O 1
ATOM 1534 N N . GLY A 1 195 ? 2.858 -20.338 5.424 1.00 82.75 195 GLY A N 1
ATOM 1535 C CA . GLY A 1 195 ? 2.284 -21.494 6.117 1.00 82.75 195 GLY A CA 1
ATOM 1536 C C . GLY A 1 195 ? 3.276 -22.220 7.027 1.00 82.75 195 GLY A C 1
ATOM 1537 O O . GLY A 1 195 ? 4.282 -21.663 7.457 1.00 82.75 195 GLY A O 1
ATOM 1538 N N . ALA A 1 196 ? 2.976 -23.482 7.353 1.00 75.50 196 ALA A N 1
ATOM 1539 C CA . ALA A 1 196 ? 3.766 -24.265 8.312 1.00 75.50 196 ALA A CA 1
ATOM 1540 C C . ALA A 1 196 ? 5.200 -24.555 7.834 1.00 75.50 196 ALA A C 1
ATOM 1542 O O . ALA A 1 196 ? 6.116 -24.649 8.647 1.00 75.50 196 ALA A O 1
ATOM 1543 N N . LYS A 1 197 ? 5.396 -24.695 6.517 1.00 81.94 197 LYS A N 1
ATOM 1544 C CA . LYS A 1 197 ? 6.716 -24.807 5.885 1.00 81.94 197 LYS A CA 1
ATOM 1545 C C . LYS A 1 197 ? 7.112 -23.449 5.319 1.00 81.94 197 LYS A C 1
ATOM 1547 O O . LYS A 1 197 ? 7.086 -23.249 4.110 1.00 81.94 197 LYS A O 1
ATOM 1552 N N . PHE A 1 198 ? 7.422 -22.525 6.220 1.00 88.25 198 PHE A N 1
ATOM 1553 C CA . PHE A 1 198 ? 7.953 -21.221 5.854 1.00 88.25 198 PHE A CA 1
ATOM 1554 C C . PHE A 1 198 ? 9.279 -21.389 5.103 1.00 88.25 198 PHE A C 1
ATOM 1556 O O . PHE A 1 198 ? 10.196 -22.037 5.614 1.00 88.25 198 PHE A O 1
ATOM 1563 N N . ALA A 1 199 ? 9.386 -20.788 3.923 1.00 93.12 199 ALA A N 1
ATOM 1564 C CA . ALA A 1 199 ? 10.620 -20.738 3.150 1.00 93.12 199 ALA A CA 1
ATOM 1565 C C . ALA A 1 199 ? 10.759 -19.351 2.531 1.00 93.12 199 ALA A C 1
ATOM 1567 O O . ALA A 1 199 ? 9.821 -18.873 1.904 1.00 93.12 199 ALA A O 1
ATOM 1568 N N . ASP A 1 200 ? 11.920 -18.739 2.724 1.00 96.56 200 ASP A N 1
ATOM 1569 C CA . ASP A 1 200 ? 12.316 -17.467 2.127 1.00 96.56 200 ASP A CA 1
ATOM 1570 C C . ASP A 1 200 ? 13.454 -17.761 1.150 1.00 96.56 200 ASP A C 1
ATOM 1572 O O . ASP A 1 200 ? 14.417 -18.449 1.498 1.00 96.56 200 ASP A O 1
ATOM 1576 N N . THR A 1 201 ? 13.300 -17.343 -0.101 1.00 96.50 201 THR A N 1
ATOM 1577 C CA . THR A 1 201 ? 14.284 -17.562 -1.157 1.00 96.50 201 THR A CA 1
ATOM 1578 C C . THR A 1 201 ? 14.449 -16.290 -1.968 1.00 96.50 201 THR A C 1
ATOM 1580 O O . THR A 1 201 ? 13.485 -15.790 -2.544 1.00 96.50 201 THR A O 1
ATOM 1583 N N . THR A 1 202 ? 15.687 -15.810 -2.092 1.00 97.50 202 THR A N 1
ATOM 1584 C CA . THR A 1 202 ? 16.022 -14.762 -3.058 1.00 97.50 202 THR A CA 1
ATOM 1585 C C . THR A 1 202 ? 15.766 -15.291 -4.467 1.00 97.50 202 THR A C 1
ATOM 1587 O O . THR A 1 202 ? 16.433 -16.214 -4.942 1.00 97.50 202 THR A O 1
ATOM 1590 N N . LEU A 1 203 ? 14.768 -14.725 -5.137 1.00 97.00 203 LEU A N 1
ATOM 1591 C CA . LEU A 1 203 ? 14.375 -15.120 -6.482 1.00 97.00 203 LEU A CA 1
ATOM 1592 C C . LEU A 1 203 ? 15.375 -14.587 -7.512 1.00 97.00 203 LEU A C 1
ATOM 1594 O O . LEU A 1 203 ? 15.794 -15.339 -8.403 1.00 97.00 203 LEU A O 1
ATOM 1598 N N . LEU A 1 204 ? 15.734 -13.308 -7.368 1.00 97.44 204 LEU A N 1
ATOM 1599 C CA . LEU A 1 204 ? 16.710 -12.579 -8.175 1.00 97.44 204 LEU A CA 1
ATOM 1600 C C . LEU A 1 204 ? 17.193 -11.315 -7.446 1.00 97.44 204 LEU A C 1
ATOM 1602 O O . LEU A 1 204 ? 16.554 -10.844 -6.506 1.00 97.44 204 LEU A O 1
ATOM 1606 N N . THR A 1 205 ? 18.298 -10.753 -7.924 1.00 97.12 205 THR A N 1
ATOM 1607 C CA . THR A 1 205 ? 18.799 -9.427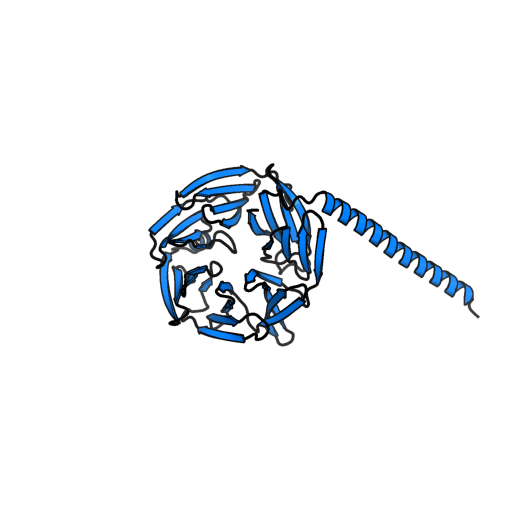 -7.540 1.00 97.12 205 THR A CA 1
ATOM 1608 C C . THR A 1 205 ? 18.624 -8.502 -8.735 1.00 97.12 205 THR A C 1
ATOM 1610 O O . THR A 1 205 ? 18.947 -8.896 -9.859 1.00 97.12 205 THR A O 1
ATOM 1613 N N . LEU A 1 206 ? 18.075 -7.310 -8.511 1.00 96.12 206 LEU A N 1
ATOM 1614 C CA . LEU A 1 206 ? 17.920 -6.322 -9.570 1.00 96.12 206 LEU A CA 1
ATOM 1615 C C . LEU A 1 206 ? 19.297 -5.784 -9.988 1.00 96.12 206 LEU A C 1
ATOM 1617 O O . LEU A 1 206 ? 20.174 -5.625 -9.139 1.00 96.12 206 LEU A O 1
ATOM 1621 N N . PRO A 1 207 ? 19.501 -5.484 -11.281 1.00 91.94 207 PRO A N 1
ATOM 1622 C CA . PRO A 1 207 ? 20.747 -4.895 -11.767 1.00 91.94 207 PRO A CA 1
ATOM 1623 C C . PRO A 1 207 ? 20.870 -3.394 -11.444 1.00 91.94 207 PRO A C 1
ATOM 1625 O O . PRO A 1 207 ? 21.897 -2.793 -11.747 1.00 91.94 207 PRO A O 1
ATOM 1628 N N . ASN A 1 208 ? 19.817 -2.782 -10.896 1.00 91.75 208 ASN A N 1
ATOM 1629 C CA . ASN A 1 208 ? 19.731 -1.353 -10.615 1.00 91.75 208 ASN A CA 1
ATOM 1630 C C . ASN A 1 208 ? 20.656 -0.937 -9.461 1.00 91.75 208 ASN A C 1
ATOM 1632 O O . ASN A 1 208 ? 20.887 -1.697 -8.519 1.00 91.75 208 ASN A O 1
ATOM 1636 N N . ASN A 1 209 ? 21.139 0.306 -9.519 1.00 89.69 209 ASN A N 1
ATOM 1637 C CA . ASN A 1 209 ? 21.863 0.913 -8.408 1.00 89.69 209 ASN A CA 1
ATOM 1638 C C . ASN A 1 209 ? 20.881 1.245 -7.286 1.00 89.69 209 ASN A C 1
ATOM 1640 O O . ASN A 1 209 ? 19.819 1.796 -7.549 1.00 89.69 209 ASN A O 1
ATOM 1644 N N . VAL A 1 210 ? 21.258 0.965 -6.038 1.00 93.31 210 VAL A N 1
ATOM 1645 C CA . VAL A 1 210 ? 20.457 1.362 -4.868 1.00 93.31 210 VAL A CA 1
ATOM 1646 C C . VAL A 1 210 ? 20.318 2.883 -4.798 1.00 93.31 210 VAL A C 1
ATOM 1648 O O . VAL A 1 210 ? 19.238 3.407 -4.531 1.00 93.31 210 VAL A O 1
ATOM 1651 N N . GLU A 1 211 ? 21.413 3.604 -5.049 1.00 92.38 211 GLU A N 1
ATOM 1652 C CA . GLU A 1 211 ? 21.395 5.061 -5.102 1.00 92.38 211 GLU A CA 1
ATOM 1653 C C . GLU A 1 211 ? 20.495 5.538 -6.248 1.00 92.38 211 GLU A C 1
ATOM 1655 O O . GLU A 1 211 ? 20.589 5.053 -7.376 1.00 92.38 211 GLU A O 1
ATOM 1660 N N . GLY A 1 212 ? 19.594 6.472 -5.940 1.00 89.06 212 GLY A N 1
ATOM 1661 C CA . GLY A 1 212 ? 18.640 7.014 -6.907 1.00 89.06 212 GLY A CA 1
ATOM 1662 C C . GLY A 1 212 ? 17.468 6.087 -7.244 1.00 89.06 212 GLY A C 1
ATOM 1663 O O . GLY A 1 212 ? 16.588 6.508 -7.997 1.00 89.06 212 GLY A O 1
ATOM 1664 N N . PHE A 1 213 ? 17.410 4.867 -6.694 1.00 95.12 213 PHE A N 1
ATOM 1665 C CA . PHE A 1 213 ? 16.268 3.975 -6.871 1.00 95.12 213 PHE A CA 1
ATOM 1666 C C . PHE A 1 213 ? 15.132 4.320 -5.907 1.00 95.12 213 PHE A C 1
ATOM 1668 O O . PHE A 1 213 ? 15.330 4.605 -4.726 1.00 95.12 213 PHE A O 1
ATOM 1675 N N . SER A 1 214 ? 13.901 4.269 -6.399 1.00 94.19 214 SER A N 1
ATOM 1676 C CA . SER A 1 214 ? 12.707 4.344 -5.564 1.00 94.19 214 SER A CA 1
ATOM 1677 C C . SER A 1 214 ? 11.613 3.457 -6.126 1.00 94.19 214 SER A C 1
ATOM 1679 O O . SER A 1 214 ? 11.255 3.549 -7.301 1.00 94.19 214 SER A O 1
ATOM 1681 N N . LEU A 1 215 ? 11.041 2.629 -5.258 1.00 95.56 215 LEU A N 1
ATOM 1682 C CA . LEU A 1 215 ? 9.792 1.941 -5.537 1.00 95.56 215 LEU A CA 1
ATOM 1683 C C . LEU A 1 215 ? 8.633 2.904 -5.270 1.00 95.56 215 LEU A C 1
ATOM 1685 O O . LEU A 1 215 ? 8.556 3.495 -4.194 1.00 95.56 215 LEU A O 1
ATOM 1689 N N . LEU A 1 216 ? 7.745 3.077 -6.247 1.00 95.75 216 LEU A N 1
ATOM 1690 C CA . LEU A 1 216 ? 6.674 4.072 -6.160 1.00 95.75 216 LEU A CA 1
ATOM 1691 C C . LEU A 1 216 ? 5.375 3.477 -5.594 1.00 95.75 216 LEU A C 1
ATOM 1693 O O . LEU A 1 216 ? 4.578 4.210 -5.026 1.00 95.75 216 LEU A O 1
ATOM 1697 N N . ASP A 1 217 ? 5.158 2.163 -5.704 1.00 95.62 217 ASP A N 1
ATOM 1698 C CA . ASP A 1 217 ? 4.023 1.464 -5.085 1.00 95.62 217 ASP A CA 1
ATOM 1699 C C . ASP A 1 217 ? 4.301 -0.046 -4.940 1.00 95.62 217 ASP A C 1
ATOM 1701 O O . ASP A 1 217 ? 5.246 -0.583 -5.521 1.00 95.62 217 ASP A O 1
ATOM 1705 N N . ASN A 1 218 ? 3.451 -0.738 -4.180 1.00 94.75 218 ASN A N 1
ATOM 1706 C CA . ASN A 1 218 ? 3.478 -2.188 -4.005 1.00 94.75 218 ASN A CA 1
ATOM 1707 C C . ASN A 1 218 ? 3.118 -2.954 -5.290 1.00 94.75 218 ASN A C 1
ATOM 1709 O O . ASN A 1 218 ? 2.486 -2.437 -6.212 1.00 94.75 218 ASN A O 1
ATOM 1713 N N . PHE A 1 219 ? 3.498 -4.231 -5.330 1.00 96.88 219 PHE A N 1
ATOM 1714 C CA . PHE A 1 219 ? 3.464 -5.035 -6.549 1.00 96.88 219 PHE A CA 1
ATOM 1715 C C . PHE A 1 219 ? 2.043 -5.365 -7.014 1.00 96.88 219 PHE A C 1
ATOM 1717 O O . PHE A 1 219 ? 1.155 -5.661 -6.206 1.00 96.88 219 PHE A O 1
ATOM 1724 N N . LYS A 1 220 ? 1.856 -5.422 -8.336 1.00 96.62 220 LYS A N 1
ATOM 1725 C CA . LYS A 1 220 ? 0.672 -6.010 -8.984 1.00 96.62 220 LYS A CA 1
ATOM 1726 C C . LYS A 1 220 ? 1.073 -7.222 -9.817 1.00 96.62 220 LYS A C 1
ATOM 1728 O O . LYS A 1 220 ? 2.201 -7.299 -10.294 1.00 96.62 220 LYS A O 1
ATOM 1733 N N . PHE A 1 221 ? 0.146 -8.161 -10.007 1.00 96.62 221 PHE A N 1
ATOM 1734 C CA . PHE A 1 221 ? 0.437 -9.448 -10.643 1.00 96.62 221 PHE A CA 1
ATOM 1735 C C . PHE A 1 221 ? -0.576 -9.797 -11.728 1.00 96.62 221 PHE A C 1
ATOM 1737 O O . PHE A 1 221 ? -1.779 -9.773 -11.476 1.00 96.62 221 PHE A O 1
ATOM 1744 N N . SER A 1 222 ? -0.087 -10.191 -12.905 1.00 95.25 222 SER A N 1
ATOM 1745 C CA . SER A 1 222 ? -0.898 -10.770 -13.983 1.00 95.25 222 SER A CA 1
ATOM 1746 C C . SER A 1 222 ? -0.241 -12.037 -14.513 1.00 95.25 222 SER A C 1
ATOM 1748 O O . SER A 1 222 ? 0.803 -11.984 -15.172 1.00 95.25 222 SER A O 1
ATOM 1750 N N . GLY A 1 223 ? -0.837 -13.192 -14.204 1.00 93.31 223 GLY A N 1
ATOM 1751 C CA . GLY A 1 223 ? -0.193 -14.485 -14.431 1.00 93.31 223 GLY A CA 1
ATOM 1752 C C . GLY A 1 223 ? 1.195 -14.507 -13.787 1.00 93.31 223 GLY A C 1
ATOM 1753 O O . GLY A 1 223 ? 1.356 -14.067 -12.658 1.00 93.31 223 GLY A O 1
ATOM 1754 N N . ASN A 1 224 ? 2.215 -14.922 -14.538 1.00 95.31 224 ASN A N 1
ATOM 1755 C CA . ASN A 1 224 ? 3.597 -14.968 -14.048 1.00 95.31 224 ASN A CA 1
ATOM 1756 C C . ASN A 1 224 ? 4.316 -13.609 -14.056 1.00 95.31 224 ASN A C 1
ATOM 1758 O O . ASN A 1 224 ? 5.526 -13.587 -13.861 1.00 95.31 224 ASN A O 1
ATOM 1762 N N . ASN A 1 225 ? 3.646 -12.495 -14.351 1.00 97.12 225 ASN A N 1
ATOM 1763 C CA . ASN A 1 225 ? 4.296 -11.190 -14.403 1.00 97.12 225 ASN A CA 1
ATOM 1764 C C . ASN A 1 225 ? 4.000 -10.391 -13.135 1.00 97.12 225 ASN A C 1
ATOM 1766 O O . ASN A 1 225 ? 2.838 -10.208 -12.771 1.00 97.12 225 ASN A O 1
ATOM 1770 N N . LEU A 1 226 ? 5.058 -9.881 -12.518 1.00 97.81 226 LEU A N 1
ATOM 1771 C CA . LEU A 1 226 ? 5.029 -8.869 -11.474 1.00 97.81 226 LEU A CA 1
ATOM 1772 C C . LEU A 1 226 ? 5.283 -7.505 -12.124 1.00 97.81 226 LEU A C 1
ATOM 1774 O O . LEU A 1 226 ? 6.221 -7.362 -12.906 1.00 97.81 226 LEU A O 1
ATOM 1778 N N . TYR A 1 227 ? 4.460 -6.517 -11.787 1.00 97.88 227 TYR A N 1
ATOM 1779 C CA . TYR A 1 227 ? 4.583 -5.130 -12.228 1.00 97.88 227 TYR A CA 1
ATOM 1780 C C . TYR A 1 227 ? 4.828 -4.238 -11.022 1.00 97.88 227 TYR A C 1
ATOM 1782 O O . TYR A 1 227 ? 4.154 -4.381 -9.994 1.00 97.88 227 TYR A O 1
ATOM 1790 N N . MET A 1 228 ? 5.759 -3.303 -11.164 1.00 96.19 228 MET A N 1
ATOM 1791 C CA . MET A 1 228 ? 5.985 -2.265 -10.172 1.00 96.19 228 MET A CA 1
ATOM 1792 C C . MET A 1 228 ? 6.406 -0.951 -10.838 1.00 96.19 228 MET A C 1
ATOM 1794 O O . MET A 1 228 ? 7.224 -0.965 -11.760 1.00 96.19 228 MET A O 1
ATOM 1798 N N . PRO A 1 229 ? 5.862 0.195 -10.401 1.00 96.94 229 PRO A N 1
ATOM 1799 C CA . PRO A 1 229 ? 6.342 1.487 -10.852 1.00 96.94 229 PRO A CA 1
ATOM 1800 C C . PRO A 1 229 ? 7.600 1.842 -10.059 1.00 96.94 229 PRO A C 1
ATOM 1802 O O . PRO A 1 229 ? 7.608 1.809 -8.826 1.00 96.94 229 PRO A O 1
ATOM 1805 N N . THR A 1 230 ? 8.666 2.184 -10.762 1.00 96.75 230 THR A N 1
ATOM 1806 C CA . THR A 1 230 ? 9.954 2.524 -10.163 1.00 96.75 230 THR A CA 1
ATOM 1807 C C . THR A 1 230 ? 10.469 3.832 -10.731 1.00 96.75 230 THR A C 1
ATOM 1809 O O . THR A 1 230 ? 10.049 4.306 -11.792 1.00 96.75 230 THR A O 1
ATOM 1812 N N . ARG A 1 231 ? 11.409 4.413 -10.003 1.00 95.12 231 ARG A N 1
ATOM 1813 C CA . ARG A 1 231 ? 12.197 5.556 -10.425 1.00 95.12 231 ARG A CA 1
ATOM 1814 C C . ARG A 1 231 ? 13.668 5.202 -10.261 1.00 95.12 231 ARG A C 1
ATOM 1816 O O . ARG A 1 231 ? 14.047 4.682 -9.217 1.00 95.12 231 ARG A O 1
ATOM 1823 N N . GLN A 1 232 ? 14.464 5.506 -11.278 1.00 93.81 232 GLN A N 1
ATOM 1824 C CA . GLN A 1 232 ? 15.921 5.541 -11.203 1.00 93.81 232 GLN A CA 1
ATOM 1825 C C . GLN A 1 232 ? 16.360 6.951 -11.593 1.00 93.81 232 GLN A C 1
ATOM 1827 O O . GLN A 1 232 ? 16.117 7.394 -12.721 1.00 93.81 232 GLN A O 1
ATOM 1832 N N . ASP A 1 233 ? 16.969 7.666 -10.653 1.00 90.25 233 ASP A N 1
ATOM 1833 C CA . ASP A 1 233 ? 17.348 9.074 -10.785 1.00 90.25 233 ASP A CA 1
ATOM 1834 C C . ASP A 1 233 ? 16.150 9.947 -11.158 1.00 90.25 233 ASP A C 1
ATOM 1836 O O . ASP A 1 233 ? 15.312 10.215 -10.310 1.00 90.25 233 ASP A O 1
ATOM 1840 N N . ASN A 1 234 ? 16.014 10.373 -12.412 1.00 92.06 234 ASN A N 1
ATOM 1841 C CA . ASN A 1 234 ? 14.867 11.154 -12.886 1.00 92.06 234 ASN A CA 1
ATOM 1842 C C . ASN A 1 234 ? 14.023 10.417 -13.931 1.00 92.06 234 ASN A C 1
ATOM 1844 O O . ASN A 1 234 ? 13.138 11.023 -14.532 1.00 92.06 234 ASN A O 1
ATOM 1848 N N . THR A 1 235 ? 14.277 9.126 -14.155 1.00 95.19 235 THR A N 1
ATOM 1849 C CA . THR A 1 235 ? 13.537 8.301 -15.117 1.00 95.19 235 THR A CA 1
ATOM 1850 C C . THR A 1 235 ? 12.526 7.429 -14.391 1.00 95.19 235 THR A C 1
ATOM 1852 O O . THR A 1 235 ? 12.878 6.719 -13.451 1.00 95.19 235 THR A O 1
ATOM 1855 N N . TYR A 1 236 ? 11.278 7.463 -14.850 1.00 96.75 236 TYR A N 1
ATOM 1856 C CA . TYR A 1 236 ? 10.172 6.683 -14.311 1.00 96.75 236 TYR A CA 1
ATOM 1857 C C . TYR A 1 236 ? 9.890 5.514 -15.242 1.00 96.75 236 TYR A C 1
ATOM 1859 O O . TYR A 1 236 ? 9.688 5.699 -16.448 1.00 96.75 236 TYR A O 1
ATOM 1867 N N . THR A 1 237 ? 9.873 4.310 -14.681 1.00 97.00 237 THR A N 1
ATOM 1868 C CA . THR A 1 237 ? 9.664 3.079 -15.441 1.00 97.00 237 THR A CA 1
ATOM 1869 C C . THR A 1 237 ? 8.580 2.215 -14.825 1.00 97.00 237 THR A C 1
ATOM 1871 O O . THR A 1 237 ? 8.338 2.257 -13.619 1.00 97.00 237 THR A O 1
ATOM 1874 N N . ILE A 1 238 ? 7.931 1.409 -15.659 1.00 97.62 238 ILE A N 1
ATOM 1875 C CA . ILE A 1 238 ? 7.254 0.209 -15.185 1.00 97.62 238 ILE A CA 1
ATOM 1876 C C . ILE A 1 238 ? 8.261 -0.923 -15.303 1.00 97.62 238 ILE A C 1
ATOM 1878 O O . ILE A 1 238 ? 8.599 -1.343 -16.409 1.00 97.62 238 ILE A O 1
ATOM 1882 N N . MET A 1 239 ? 8.746 -1.398 -14.161 1.00 97.44 239 MET A N 1
ATOM 1883 C CA . MET A 1 239 ? 9.551 -2.606 -14.103 1.00 97.44 239 MET A CA 1
ATOM 1884 C C . MET A 1 239 ? 8.609 -3.806 -14.132 1.00 97.44 239 MET A C 1
ATOM 1886 O O . MET A 1 239 ? 7.730 -3.961 -13.275 1.00 97.44 239 MET A O 1
ATOM 1890 N N . LYS A 1 240 ? 8.796 -4.656 -15.136 1.00 97.50 240 LYS A N 1
ATOM 1891 C CA . LYS A 1 240 ? 8.052 -5.896 -15.328 1.00 97.50 240 LYS A CA 1
ATOM 1892 C C . 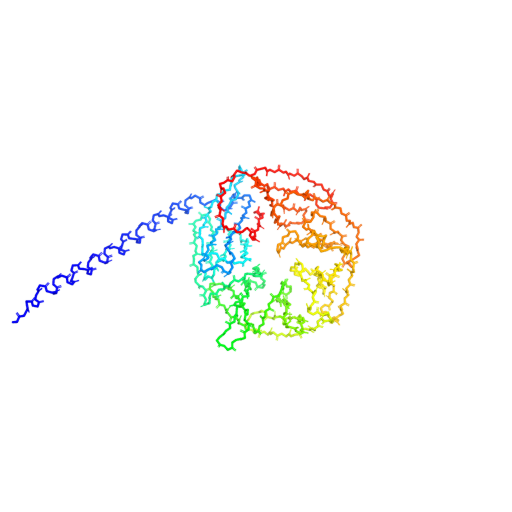LYS A 1 240 ? 9.000 -7.074 -15.155 1.00 97.50 240 LYS A C 1
ATOM 1894 O O . LYS A 1 240 ? 10.015 -7.176 -15.837 1.00 97.50 240 LYS A O 1
ATOM 1899 N N . ILE A 1 241 ? 8.649 -7.987 -14.257 1.00 97.88 241 ILE A N 1
ATOM 1900 C CA . ILE A 1 241 ? 9.437 -9.185 -13.965 1.00 97.88 241 ILE A CA 1
ATOM 1901 C C . ILE A 1 241 ? 8.599 -10.414 -14.279 1.00 97.88 241 ILE A C 1
ATOM 1903 O O . ILE A 1 241 ? 7.536 -10.614 -13.694 1.00 97.88 241 ILE A O 1
ATOM 1907 N N . ASN A 1 242 ? 9.093 -11.281 -15.158 1.00 97.50 242 ASN A N 1
ATOM 1908 C CA . ASN A 1 242 ? 8.499 -12.598 -15.338 1.00 97.50 242 ASN A CA 1
ATOM 1909 C C . ASN A 1 242 ? 9.027 -13.553 -14.259 1.00 97.50 242 ASN A C 1
ATOM 1911 O O . ASN A 1 242 ? 10.191 -13.938 -14.278 1.00 97.50 242 ASN A O 1
ATOM 1915 N N . LEU A 1 243 ? 8.176 -13.970 -13.329 1.00 97.00 243 LEU A N 1
ATOM 1916 C CA . LEU A 1 243 ? 8.532 -14.801 -12.178 1.00 97.00 243 LEU A CA 1
ATOM 1917 C C . LEU A 1 243 ? 9.030 -16.204 -12.569 1.00 97.00 243 LEU A C 1
ATOM 1919 O O . LEU A 1 243 ? 9.806 -16.804 -11.828 1.00 97.00 243 LEU A O 1
ATOM 1923 N N . ALA A 1 244 ? 8.625 -16.727 -13.732 1.00 95.31 244 ALA A N 1
ATOM 1924 C CA . ALA A 1 244 ? 9.036 -18.052 -14.197 1.00 95.31 244 ALA A CA 1
ATOM 1925 C C . ALA A 1 244 ? 10.411 -18.031 -14.882 1.00 95.31 244 ALA A C 1
ATOM 1927 O O . ALA A 1 244 ? 11.247 -18.895 -14.619 1.00 95.31 244 ALA A O 1
ATOM 1928 N N . THR A 1 245 ? 10.656 -17.054 -15.761 1.00 96.81 245 THR A N 1
ATOM 1929 C CA . THR A 1 245 ? 11.921 -16.938 -16.510 1.00 96.81 245 THR A CA 1
ATOM 1930 C C . THR A 1 245 ? 12.947 -16.038 -15.830 1.00 96.81 245 THR A C 1
ATOM 1932 O O . THR A 1 245 ? 14.111 -16.049 -16.222 1.00 96.81 245 THR A O 1
ATOM 1935 N N . LYS A 1 246 ? 12.525 -15.270 -14.818 1.00 97.06 246 LYS A N 1
ATOM 1936 C CA . LYS A 1 246 ? 13.308 -14.246 -14.111 1.00 97.06 246 LYS A CA 1
ATOM 1937 C C . LYS A 1 246 ? 13.809 -13.115 -15.013 1.00 97.06 246 LYS A C 1
ATOM 1939 O O . LYS A 1 246 ? 14.754 -12.419 -14.656 1.00 97.06 246 LYS A O 1
ATOM 1944 N N . MET A 1 247 ? 13.197 -12.940 -16.185 1.00 97.06 247 MET A N 1
ATOM 1945 C CA . MET A 1 247 ? 13.515 -11.822 -17.071 1.00 97.06 247 MET A CA 1
ATOM 1946 C C . MET A 1 247 ? 12.944 -10.526 -16.500 1.00 97.06 247 MET A C 1
ATOM 1948 O O . MET A 1 247 ? 11.800 -10.508 -16.041 1.00 97.06 247 MET A O 1
ATOM 1952 N N . ILE A 1 248 ? 13.755 -9.471 -16.552 1.00 97.06 248 ILE A N 1
ATOM 1953 C CA . ILE A 1 248 ? 13.428 -8.121 -16.094 1.00 97.06 248 ILE A CA 1
ATOM 1954 C C . ILE A 1 248 ? 13.355 -7.224 -17.328 1.00 97.06 248 ILE A C 1
ATOM 1956 O O . ILE A 1 248 ? 14.266 -7.233 -18.158 1.00 97.06 248 ILE A O 1
ATOM 1960 N N . GLU A 1 249 ? 12.276 -6.464 -17.438 1.00 96.81 249 GLU A N 1
ATOM 1961 C CA . GLU A 1 249 ? 12.077 -5.434 -18.449 1.00 96.81 249 GLU A CA 1
ATOM 1962 C C . GLU A 1 249 ? 11.810 -4.105 -17.734 1.00 96.81 249 GLU A C 1
ATOM 1964 O O . GLU A 1 249 ? 10.795 -3.965 -17.052 1.00 96.81 249 GLU A O 1
ATOM 1969 N N . ASP A 1 250 ? 12.706 -3.134 -17.907 1.00 95.12 250 ASP A N 1
ATOM 1970 C CA . ASP A 1 250 ? 12.492 -1.757 -17.462 1.00 95.12 250 ASP A CA 1
ATOM 1971 C C . ASP A 1 250 ? 11.908 -0.963 -18.627 1.00 95.12 250 ASP A C 1
ATOM 1973 O O . ASP A 1 250 ? 12.564 -0.785 -19.656 1.00 95.12 250 ASP A O 1
ATOM 1977 N N . ILE A 1 251 ? 10.661 -0.512 -18.487 1.00 96.44 251 ILE A N 1
ATOM 1978 C CA . ILE A 1 251 ? 9.928 0.165 -19.560 1.00 96.44 251 ILE A CA 1
ATOM 1979 C C . ILE A 1 251 ? 9.724 1.631 -19.165 1.00 96.44 251 ILE A C 1
ATOM 1981 O O . ILE A 1 251 ? 8.837 1.927 -18.356 1.00 96.44 251 ILE A O 1
ATOM 1985 N N . PRO A 1 252 ? 10.538 2.567 -19.690 1.00 96.38 252 PRO A N 1
ATOM 1986 C CA . PRO A 1 252 ? 10.404 3.982 -19.379 1.00 96.38 252 PRO A CA 1
ATOM 1987 C C . PRO A 1 252 ? 9.087 4.548 -19.894 1.00 96.38 252 PRO A C 1
ATOM 1989 O O . PRO A 1 252 ? 8.677 4.264 -21.020 1.00 96.38 252 PRO A O 1
ATOM 1992 N N . PHE A 1 253 ? 8.451 5.392 -19.086 1.00 96.19 253 PHE A N 1
ATOM 1993 C CA . PHE A 1 253 ? 7.202 6.055 -19.463 1.00 96.19 253 PHE A CA 1
ATOM 1994 C C . PHE A 1 253 ? 7.202 7.562 -19.206 1.00 96.19 253 PHE A C 1
ATOM 1996 O O . PHE A 1 253 ? 6.392 8.274 -19.802 1.00 96.19 253 PHE A O 1
ATOM 2003 N N . ASP A 1 254 ? 8.092 8.058 -18.342 1.00 95.44 254 ASP A N 1
ATOM 2004 C CA . ASP A 1 254 ? 8.260 9.490 -18.109 1.00 95.44 254 ASP A CA 1
ATOM 2005 C C . ASP A 1 254 ? 9.649 9.833 -17.560 1.00 95.44 254 ASP A C 1
ATOM 2007 O O . ASP A 1 254 ? 10.400 8.959 -17.121 1.00 95.44 254 ASP A O 1
ATOM 2011 N N . SER A 1 255 ? 9.983 11.121 -17.559 1.00 94.44 255 SER A N 1
ATOM 2012 C CA . SER A 1 255 ? 11.211 11.627 -16.952 1.00 94.44 255 SER A CA 1
ATOM 2013 C C . SER A 1 255 ? 11.047 13.056 -16.450 1.00 94.44 255 SER A C 1
ATOM 2015 O O . SER A 1 255 ? 10.516 13.898 -17.175 1.00 94.44 255 SER A O 1
ATOM 2017 N N . ALA A 1 256 ? 11.576 13.347 -15.265 1.00 92.50 256 ALA A N 1
ATOM 2018 C CA . ALA A 1 256 ? 11.643 14.702 -14.731 1.00 92.50 256 ALA A CA 1
ATOM 2019 C C . ALA A 1 256 ? 12.892 15.438 -15.237 1.00 92.50 256 ALA A C 1
ATOM 2021 O O . ALA A 1 256 ? 13.984 14.870 -15.297 1.00 92.50 256 ALA A O 1
ATOM 2022 N N . LYS A 1 257 ? 12.759 16.721 -15.575 1.00 88.19 257 LYS A N 1
ATOM 2023 C CA . LYS A 1 257 ? 13.917 17.562 -15.927 1.00 88.19 257 LYS A CA 1
ATOM 2024 C C . LYS A 1 257 ? 14.577 18.180 -14.702 1.00 88.19 257 LYS A C 1
ATOM 2026 O O . LYS A 1 257 ? 15.785 18.401 -14.700 1.00 88.19 257 LYS A O 1
ATOM 2031 N N . GLU A 1 258 ? 13.776 18.453 -13.680 1.00 86.31 258 GLU A N 1
ATOM 2032 C CA . GLU A 1 258 ? 14.169 19.132 -12.448 1.00 86.31 258 GLU A CA 1
ATOM 2033 C C . GLU A 1 258 ? 13.595 18.393 -11.233 1.00 86.31 258 GLU A C 1
ATOM 2035 O O . GLU A 1 258 ? 12.603 17.669 -11.342 1.00 86.31 258 GLU A O 1
ATOM 2040 N N . ASN A 1 259 ? 14.204 18.585 -10.061 1.00 79.25 259 ASN A N 1
ATOM 2041 C CA . ASN A 1 259 ? 13.821 17.859 -8.845 1.00 79.25 259 ASN A CA 1
ATOM 2042 C C . ASN A 1 259 ? 12.372 18.137 -8.415 1.00 79.25 259 ASN A C 1
ATOM 2044 O O . ASN A 1 259 ? 11.672 17.213 -8.008 1.00 79.25 259 ASN A O 1
ATOM 2048 N N . ASP A 1 260 ? 11.899 19.376 -8.564 1.00 83.75 260 ASP A N 1
ATOM 2049 C CA . ASP A 1 260 ? 10.526 19.749 -8.202 1.00 83.75 260 ASP A CA 1
ATOM 2050 C C . ASP A 1 260 ? 9.488 19.019 -9.071 1.00 83.75 260 ASP A C 1
ATOM 2052 O O . ASP A 1 260 ? 8.418 18.637 -8.596 1.00 83.75 260 ASP A O 1
ATOM 2056 N N . GLU A 1 261 ? 9.807 18.770 -10.345 1.00 86.06 261 GLU A N 1
ATOM 2057 C CA . GLU A 1 261 ? 8.965 17.963 -11.234 1.00 86.06 261 GLU A CA 1
ATOM 2058 C C . GLU A 1 261 ? 8.979 16.486 -10.825 1.00 86.06 261 GLU A C 1
ATOM 2060 O O . GLU A 1 261 ? 7.946 15.817 -10.895 1.00 86.06 261 GLU A O 1
ATOM 2065 N N . ALA A 1 262 ? 10.122 15.988 -10.352 1.00 86.56 262 ALA A N 1
ATOM 2066 C CA . ALA A 1 262 ? 10.263 14.605 -9.925 1.00 86.56 262 ALA A CA 1
ATOM 2067 C C . ALA A 1 262 ? 9.322 14.271 -8.752 1.00 86.56 262 ALA A C 1
ATOM 2069 O O . ALA A 1 262 ? 8.620 13.259 -8.773 1.00 86.56 262 ALA A O 1
ATOM 2070 N N . GLU A 1 263 ? 9.201 15.164 -7.772 1.00 86.62 263 GLU A N 1
ATOM 2071 C CA . GLU A 1 263 ? 8.262 14.994 -6.653 1.00 86.62 263 GLU A CA 1
ATOM 2072 C C . GLU A 1 263 ? 6.793 14.902 -7.101 1.00 86.62 263 GLU A C 1
ATOM 2074 O O . GLU A 1 263 ? 5.989 14.188 -6.498 1.00 86.62 263 GLU A O 1
ATOM 2079 N N . LEU A 1 264 ? 6.428 15.579 -8.192 1.00 89.00 264 LEU A N 1
ATOM 2080 C CA . LEU A 1 264 ? 5.073 15.545 -8.752 1.00 89.00 264 LEU A CA 1
ATOM 2081 C C . LEU A 1 264 ? 4.786 14.267 -9.559 1.00 89.00 264 LEU A C 1
ATOM 2083 O O . LEU A 1 264 ? 3.621 13.911 -9.769 1.00 89.00 264 LEU A O 1
ATOM 2087 N N . LEU A 1 265 ? 5.826 13.571 -10.014 1.00 91.19 265 LEU A N 1
ATOM 2088 C CA . LEU A 1 265 ? 5.721 12.302 -10.737 1.00 91.19 265 LEU A CA 1
ATOM 2089 C C . LEU A 1 265 ? 5.776 11.070 -9.818 1.00 91.19 265 LEU A C 1
ATOM 2091 O O . LEU A 1 265 ? 5.466 9.969 -10.278 1.00 91.19 265 LEU A O 1
ATOM 2095 N N . MET A 1 266 ? 6.098 11.248 -8.530 1.00 92.31 266 MET A N 1
ATOM 2096 C CA . MET A 1 266 ? 5.955 10.215 -7.492 1.00 92.31 266 MET A CA 1
ATOM 2097 C C . MET A 1 266 ? 4.498 9.753 -7.349 1.00 92.31 266 MET A C 1
ATOM 2099 O O . MET A 1 266 ? 3.583 10.367 -7.901 1.00 92.31 266 MET A O 1
ATOM 2103 N N . ALA A 1 267 ? 4.277 8.664 -6.617 1.00 93.69 267 ALA A N 1
ATOM 2104 C CA . ALA A 1 267 ? 2.953 8.088 -6.425 1.00 93.69 267 ALA A CA 1
ATOM 2105 C C . ALA A 1 267 ? 2.000 9.062 -5.720 1.00 93.69 267 ALA A C 1
ATOM 2107 O O . ALA A 1 267 ? 2.407 9.837 -4.852 1.00 93.69 267 ALA A O 1
ATOM 2108 N N . ALA A 1 268 ? 0.722 9.030 -6.104 1.00 91.44 268 ALA A N 1
ATOM 2109 C CA . ALA A 1 268 ? -0.303 9.885 -5.512 1.00 91.44 268 ALA A CA 1
ATOM 2110 C C . ALA A 1 268 ? -0.488 9.650 -4.010 1.00 91.44 268 ALA A C 1
ATOM 2112 O O . ALA A 1 268 ? -0.771 10.584 -3.267 1.00 91.44 268 ALA A O 1
ATOM 2113 N N . SER A 1 269 ? -0.304 8.408 -3.589 1.00 90.19 269 SER A N 1
ATOM 2114 C CA . SER A 1 269 ? -0.437 7.907 -2.232 1.00 90.19 269 SER A CA 1
ATOM 2115 C C . SER A 1 269 ? 0.748 7.003 -1.908 1.00 90.19 269 SER A C 1
ATOM 2117 O O . SER A 1 269 ? 1.305 6.368 -2.800 1.00 90.19 269 SER A O 1
ATOM 2119 N N . TYR A 1 270 ? 1.118 6.899 -0.627 1.00 83.38 270 TYR A N 1
ATOM 2120 C CA . TYR A 1 270 ? 2.227 6.033 -0.196 1.00 83.38 270 TYR A CA 1
ATOM 2121 C C . TYR A 1 270 ? 2.064 4.579 -0.652 1.00 83.38 270 TYR A C 1
ATOM 2123 O O . TYR A 1 270 ? 3.051 3.878 -0.875 1.00 83.38 270 TYR A O 1
ATOM 2131 N N . ARG A 1 271 ? 0.812 4.124 -0.745 1.00 89.25 271 ARG A N 1
ATOM 2132 C CA . ARG A 1 271 ? 0.408 2.810 -1.238 1.00 89.25 271 ARG A CA 1
ATOM 2133 C C . ARG A 1 271 ? -0.886 2.936 -2.026 1.00 89.25 271 ARG A C 1
ATOM 2135 O O . ARG A 1 271 ? -1.646 3.878 -1.811 1.00 89.25 271 ARG A O 1
ATOM 2142 N N . ASP A 1 272 ? -1.140 1.960 -2.885 1.00 94.06 272 ASP A N 1
ATOM 2143 C CA . ASP A 1 272 ? -2.358 1.826 -3.687 1.00 94.06 272 ASP A CA 1
ATOM 2144 C C . ASP A 1 272 ? -2.505 2.868 -4.805 1.00 94.06 272 ASP A C 1
ATOM 2146 O O . ASP A 1 272 ? -3.587 3.013 -5.346 1.00 94.06 272 ASP A O 1
ATOM 2150 N N . SER A 1 273 ? -1.432 3.534 -5.238 1.00 95.88 273 SER A N 1
ATOM 2151 C CA . SER A 1 273 ? -1.455 4.406 -6.429 1.00 95.88 273 SER A CA 1
ATOM 2152 C C . SER A 1 273 ? -1.550 3.652 -7.757 1.00 95.88 273 SER A C 1
ATOM 2154 O O . SER A 1 273 ? -1.684 4.267 -8.817 1.00 95.88 273 SER A O 1
ATOM 2156 N N . THR A 1 274 ? -1.467 2.326 -7.716 1.00 96.81 274 THR A N 1
ATOM 2157 C CA . THR A 1 274 ? -1.544 1.451 -8.879 1.00 96.81 274 THR A CA 1
ATOM 2158 C C . THR A 1 274 ? -2.762 0.549 -8.848 1.00 96.81 274 THR A C 1
ATOM 2160 O O . THR A 1 274 ? -3.198 0.056 -7.801 1.00 96.81 274 THR A O 1
ATOM 2163 N N . HIS A 1 275 ? -3.262 0.250 -10.040 1.00 96.38 275 HIS A N 1
ATOM 2164 C CA . HIS A 1 275 ? -4.352 -0.688 -10.244 1.00 96.38 275 HIS A CA 1
ATOM 2165 C C . HIS A 1 275 ? -4.072 -1.584 -11.442 1.00 96.38 275 HIS A C 1
ATOM 2167 O O . HIS A 1 275 ? -3.367 -1.205 -12.375 1.00 96.38 275 HIS A O 1
ATOM 2173 N N . LEU A 1 276 ? -4.611 -2.797 -11.400 1.00 95.19 276 LEU A N 1
ATOM 2174 C CA . LEU A 1 276 ? -4.449 -3.776 -12.457 1.00 95.19 276 LEU A CA 1
ATOM 2175 C C . LEU A 1 276 ? -5.808 -4.400 -12.755 1.00 95.19 276 LEU A C 1
ATOM 2177 O O . LEU A 1 276 ? -6.398 -5.057 -11.898 1.00 95.19 276 LEU A O 1
ATOM 2181 N N . THR A 1 277 ? -6.264 -4.222 -13.988 1.00 93.62 277 THR A N 1
ATOM 2182 C CA . THR A 1 277 ? -7.411 -4.936 -14.543 1.00 93.62 277 THR A CA 1
ATOM 2183 C C . THR A 1 277 ? -6.919 -6.131 -15.359 1.00 93.62 277 THR A C 1
ATOM 2185 O O . THR A 1 277 ? -5.720 -6.370 -15.515 1.00 93.62 277 THR A O 1
ATOM 2188 N N . LYS A 1 278 ? -7.846 -6.893 -15.946 1.00 90.81 278 LYS A N 1
ATOM 2189 C CA . LYS A 1 278 ? -7.490 -7.984 -16.863 1.00 90.81 278 LYS A CA 1
ATOM 2190 C C . LYS A 1 278 ? -6.642 -7.512 -18.057 1.00 90.81 278 LYS A C 1
ATOM 2192 O O . LYS A 1 278 ? -5.849 -8.294 -18.576 1.00 90.81 278 LYS A O 1
ATOM 2197 N N . ASN A 1 279 ? -6.839 -6.271 -18.506 1.00 91.25 279 ASN A N 1
ATOM 2198 C CA . ASN A 1 279 ? -6.275 -5.772 -19.762 1.00 91.25 279 ASN A CA 1
ATOM 2199 C C . ASN A 1 279 ? -5.255 -4.647 -19.567 1.00 91.25 279 ASN A C 1
ATOM 2201 O O . ASN A 1 279 ? -4.435 -4.428 -20.459 1.00 91.25 279 ASN A O 1
ATOM 2205 N N . SER A 1 280 ? -5.305 -3.955 -18.429 1.00 94.62 280 SER A N 1
ATOM 2206 C CA . SER A 1 280 ? -4.596 -2.695 -18.244 1.00 94.62 280 SER A CA 1
ATOM 2207 C C . SER A 1 280 ? -3.913 -2.637 -16.889 1.00 94.62 280 SER A C 1
ATOM 2209 O O . SER A 1 280 ? -4.479 -3.048 -15.877 1.00 94.62 280 SER A O 1
ATOM 2211 N N . TYR A 1 281 ? -2.719 -2.061 -16.870 1.00 96.56 281 TYR A N 1
ATOM 2212 C CA . TYR A 1 281 ? -2.031 -1.636 -15.659 1.00 96.56 281 TYR A CA 1
ATOM 2213 C C . TYR A 1 281 ? -2.081 -0.110 -15.575 1.00 96.56 281 TYR A C 1
ATOM 2215 O O . TYR A 1 281 ? -1.960 0.578 -16.587 1.00 96.56 281 TYR A O 1
ATOM 2223 N N . MET A 1 282 ? -2.294 0.435 -14.385 1.00 97.19 282 MET A N 1
ATOM 2224 C CA . MET A 1 282 ? -2.507 1.862 -14.172 1.00 97.19 282 MET A CA 1
ATOM 2225 C C . MET A 1 282 ? -1.639 2.377 -13.035 1.00 97.19 282 MET A C 1
ATOM 2227 O O . MET A 1 282 ? -1.448 1.687 -12.035 1.00 97.19 282 MET A O 1
ATOM 2231 N N . TYR A 1 283 ? -1.158 3.608 -13.181 1.00 97.50 283 TYR A N 1
ATOM 2232 C CA . TYR A 1 283 ? -0.386 4.329 -12.174 1.00 97.50 283 TYR A CA 1
ATOM 2233 C C . TYR A 1 283 ? -0.878 5.774 -12.085 1.00 97.50 283 TYR A C 1
ATOM 2235 O O . TYR A 1 283 ? -0.903 6.482 -13.093 1.00 97.50 283 TYR A O 1
ATOM 2243 N N . LEU A 1 284 ? -1.275 6.213 -10.891 1.00 96.94 284 LEU A N 1
ATOM 2244 C CA . LEU A 1 284 ? -1.644 7.597 -10.614 1.00 96.94 284 LEU A CA 1
ATOM 2245 C C . LEU A 1 284 ? -0.484 8.317 -9.922 1.00 96.94 284 LEU A C 1
ATOM 2247 O O . LEU A 1 284 ? -0.071 7.938 -8.825 1.00 96.94 284 LEU A O 1
ATOM 2251 N N . SER A 1 285 ? 0.015 9.388 -10.538 1.00 94.94 285 SER A N 1
ATOM 2252 C CA . SER A 1 285 ? 1.038 10.228 -9.912 1.00 94.94 285 SER A CA 1
ATOM 2253 C C . SER A 1 285 ? 0.443 11.258 -8.950 1.00 94.94 285 SER A C 1
ATOM 2255 O O . SER A 1 285 ? -0.743 11.585 -9.003 1.00 94.94 285 SER A O 1
ATOM 2257 N N . ARG A 1 286 ? 1.293 11.857 -8.115 1.00 91.62 286 ARG A N 1
ATOM 2258 C CA . ARG A 1 286 ? 0.969 12.950 -7.189 1.00 91.62 286 ARG A CA 1
ATOM 2259 C C . ARG A 1 286 ? 0.459 14.207 -7.886 1.00 91.62 286 ARG A C 1
ATOM 2261 O O . ARG A 1 286 ? -0.354 14.933 -7.323 1.00 91.62 286 ARG A O 1
ATOM 2268 N N . ARG A 1 287 ? 0.855 14.424 -9.142 1.00 90.38 287 ARG A N 1
ATOM 2269 C CA . ARG A 1 287 ? 0.276 15.443 -10.035 1.00 90.38 287 ARG A CA 1
ATOM 2270 C C . ARG A 1 287 ? -1.168 15.140 -10.454 1.00 90.38 287 ARG A C 1
ATOM 2272 O O . ARG A 1 287 ? -1.788 15.965 -11.113 1.00 90.38 287 ARG A O 1
ATOM 2279 N N . GLY A 1 288 ? -1.687 13.962 -10.116 1.00 92.81 288 GLY A N 1
ATOM 2280 C CA . GLY A 1 288 ? -3.016 13.502 -10.496 1.00 92.81 288 GLY A CA 1
ATOM 2281 C C . GLY A 1 288 ? -3.117 13.050 -11.952 1.00 92.81 288 GLY A C 1
ATOM 2282 O O . GLY A 1 288 ? -4.216 12.986 -12.505 1.00 92.81 288 GLY A O 1
ATOM 2283 N N . VAL A 1 289 ? -1.983 12.735 -12.585 1.00 94.75 289 VAL A N 1
ATOM 2284 C CA . VAL A 1 289 ? -1.939 12.163 -13.934 1.00 94.75 289 VAL A CA 1
ATOM 2285 C C . VAL A 1 289 ? -2.078 10.651 -13.830 1.00 94.75 289 VAL A C 1
ATOM 2287 O O . VAL A 1 289 ? -1.276 10.001 -13.161 1.00 94.75 289 VAL A O 1
ATOM 2290 N N . LEU A 1 290 ? -3.089 10.104 -14.504 1.00 97.06 290 LEU A N 1
ATOM 2291 C CA . LEU A 1 290 ? -3.261 8.670 -14.679 1.00 97.06 290 LEU A CA 1
ATOM 2292 C C . LEU A 1 290 ? -2.497 8.228 -15.929 1.00 97.06 290 LEU A C 1
ATOM 2294 O O . LEU A 1 290 ? -2.778 8.691 -17.040 1.00 97.06 290 LEU A O 1
ATOM 2298 N N . TYR A 1 291 ? -1.538 7.333 -15.730 1.00 97.56 291 TYR A N 1
ATOM 2299 C CA . TYR A 1 291 ? -0.859 6.593 -16.783 1.00 97.56 291 TYR A CA 1
ATOM 2300 C C . TYR A 1 291 ? -1.550 5.243 -16.926 1.00 97.56 291 TYR A C 1
ATOM 2302 O O . TYR A 1 291 ? -1.653 4.495 -15.953 1.00 97.56 291 TYR A O 1
ATOM 2310 N N . THR A 1 292 ? -2.012 4.933 -18.132 1.00 97.31 292 THR A N 1
ATOM 2311 C CA . THR A 1 292 ? -2.657 3.661 -18.458 1.00 97.31 292 THR A CA 1
ATOM 2312 C C . THR A 1 292 ? -1.786 2.914 -19.446 1.00 97.31 292 THR A C 1
ATOM 2314 O O . THR A 1 292 ? -1.474 3.422 -20.524 1.00 97.31 292 THR A O 1
ATOM 2317 N N . PHE A 1 293 ? -1.426 1.694 -19.090 1.00 97.38 293 PHE A N 1
ATOM 2318 C CA . PHE A 1 293 ? -0.619 0.784 -19.878 1.00 97.38 293 PHE A CA 1
ATOM 2319 C C . PHE A 1 293 ? -1.449 -0.441 -20.239 1.00 97.38 293 PHE A C 1
ATOM 2321 O O . PHE A 1 293 ? -2.346 -0.826 -19.488 1.00 97.38 293 PHE A O 1
ATOM 2328 N N . ASP A 1 294 ? -1.130 -1.086 -21.356 1.00 95.81 294 ASP A N 1
ATOM 2329 C CA . ASP A 1 294 ? -1.615 -2.442 -21.590 1.00 95.81 294 ASP A CA 1
ATOM 2330 C C . ASP A 1 294 ? -0.910 -3.439 -20.648 1.00 95.81 294 ASP A C 1
ATOM 2332 O O . ASP A 1 294 ? 0.004 -3.096 -19.891 1.00 95.81 294 ASP A O 1
ATOM 2336 N N . ILE A 1 295 ? -1.305 -4.711 -20.702 1.00 93.25 295 ILE A N 1
ATOM 2337 C CA . ILE A 1 295 ? -0.691 -5.756 -19.870 1.00 93.25 295 ILE A CA 1
ATOM 2338 C C . ILE A 1 295 ? 0.785 -6.031 -20.209 1.00 93.25 295 ILE A C 1
ATOM 2340 O O . ILE A 1 295 ? 1.493 -6.686 -19.444 1.00 93.25 295 ILE A O 1
ATOM 2344 N N . ASN A 1 296 ? 1.284 -5.543 -21.343 1.00 91.81 296 ASN A N 1
ATOM 2345 C CA . ASN A 1 296 ? 2.697 -5.600 -21.702 1.00 91.81 296 ASN A CA 1
ATOM 2346 C C . ASN A 1 296 ? 3.460 -4.350 -21.247 1.00 91.81 296 ASN A C 1
ATOM 2348 O O . ASN A 1 296 ? 4.627 -4.214 -21.598 1.00 91.81 296 ASN A O 1
ATOM 2352 N N . ALA A 1 297 ? 2.827 -3.495 -20.437 1.00 93.94 297 ALA A N 1
ATOM 2353 C CA . ALA A 1 297 ? 3.358 -2.232 -19.945 1.00 93.94 297 ALA A CA 1
ATOM 2354 C C . ALA A 1 297 ? 3.670 -1.211 -21.060 1.00 93.94 297 ALA A C 1
ATOM 2356 O O . ALA A 1 297 ? 4.443 -0.276 -20.862 1.00 93.94 297 ALA A O 1
ATOM 2357 N N . VAL A 1 298 ? 3.013 -1.327 -22.220 1.00 95.25 298 VAL A N 1
ATOM 2358 C CA . VAL A 1 298 ? 3.058 -0.306 -23.274 1.00 95.25 298 VAL A CA 1
ATOM 2359 C C . VAL A 1 298 ? 2.070 0.803 -22.929 1.00 95.25 298 VAL A C 1
ATOM 2361 O O . VAL A 1 298 ? 0.869 0.548 -22.806 1.00 95.25 298 VAL A O 1
ATOM 2364 N N . LEU A 1 299 ? 2.565 2.038 -22.798 1.00 97.38 299 LEU A N 1
ATOM 2365 C CA . LEU A 1 299 ? 1.752 3.213 -22.480 1.00 97.38 299 LEU A CA 1
ATOM 2366 C C . LEU A 1 299 ? 0.678 3.442 -23.557 1.00 97.38 299 LEU A C 1
ATOM 2368 O O . LEU A 1 299 ? 0.995 3.689 -24.718 1.00 97.38 299 LEU A O 1
ATOM 2372 N N . GLN A 1 300 ? -0.589 3.382 -23.153 1.00 96.38 300 GLN A N 1
ATOM 2373 C CA . GLN A 1 300 ? -1.757 3.617 -24.006 1.00 96.38 300 GLN A CA 1
ATOM 2374 C C . GLN A 1 300 ? -2.286 5.044 -23.853 1.00 96.38 300 GLN A C 1
ATOM 2376 O O . GLN A 1 300 ? -2.687 5.670 -24.833 1.00 96.38 300 GLN A O 1
ATOM 2381 N N . ASN A 1 301 ? -2.304 5.562 -22.621 1.00 94.88 301 ASN A N 1
ATOM 2382 C CA . ASN A 1 301 ? -2.824 6.891 -22.321 1.00 94.88 301 ASN A CA 1
ATOM 2383 C C . ASN A 1 301 ? -2.091 7.540 -21.140 1.00 94.88 301 ASN A C 1
ATOM 2385 O O . ASN A 1 301 ? -1.627 6.860 -20.227 1.00 94.88 301 ASN A O 1
ATOM 2389 N N . LYS A 1 302 ? -2.032 8.871 -21.154 1.00 95.06 302 LYS A N 1
ATOM 2390 C CA . LYS A 1 302 ? -1.526 9.726 -20.078 1.00 95.06 302 LYS A CA 1
ATOM 2391 C C . LYS A 1 302 ? -2.441 10.941 -19.984 1.00 95.06 302 LYS A C 1
ATOM 2393 O O . LYS A 1 302 ? -2.410 11.803 -20.864 1.00 95.06 302 LYS A O 1
ATOM 2398 N N . LYS A 1 303 ? -3.254 11.026 -18.932 1.00 94.62 303 LYS A N 1
ATOM 2399 C CA . LYS A 1 303 ? -4.233 12.111 -18.786 1.00 94.62 303 LYS A CA 1
ATOM 2400 C C . LYS A 1 303 ? -4.346 12.566 -17.339 1.00 94.62 303 LYS A C 1
ATOM 2402 O O . LYS A 1 303 ? -4.399 11.750 -16.426 1.00 94.62 303 LYS A O 1
ATOM 2407 N N . GLU A 1 304 ? -4.405 13.878 -17.134 1.00 92.94 304 GLU A N 1
ATOM 2408 C CA . GLU A 1 304 ? -4.771 14.437 -15.833 1.00 92.94 304 GLU A CA 1
ATOM 2409 C C . GLU A 1 304 ? -6.200 14.006 -15.487 1.00 92.94 304 GLU A C 1
ATOM 2411 O O . GLU A 1 304 ? -7.140 14.253 -16.249 1.00 92.94 304 GLU A O 1
ATOM 2416 N N . LEU A 1 305 ? -6.337 13.319 -14.357 1.00 92.00 305 LEU A N 1
ATOM 2417 C CA . LEU A 1 305 ? -7.604 12.804 -13.859 1.00 92.00 305 LEU A CA 1
ATOM 2418 C C . LEU A 1 305 ? -7.994 13.493 -12.553 1.00 92.00 305 LEU A C 1
ATOM 2420 O O . LEU A 1 305 ? -9.147 13.887 -12.401 1.00 92.00 305 LEU A O 1
ATOM 2424 N N . VAL A 1 306 ? -7.031 13.684 -11.648 1.00 89.62 306 VAL A N 1
ATOM 2425 C CA . VAL A 1 306 ? -7.240 14.319 -10.342 1.00 89.62 306 VAL A CA 1
ATOM 2426 C C . VAL A 1 306 ? -6.611 15.719 -10.352 1.00 89.62 306 VAL A C 1
ATOM 2428 O O . VAL A 1 306 ? -5.422 15.837 -10.632 1.00 89.62 306 VAL A O 1
ATOM 2431 N N . PRO A 1 307 ? -7.352 16.795 -10.033 1.00 81.44 307 PRO A N 1
ATOM 2432 C CA . PRO A 1 307 ? -6.797 18.146 -10.052 1.00 81.44 307 PRO A CA 1
ATOM 2433 C C . PRO A 1 307 ? -5.704 18.345 -8.991 1.00 81.44 307 PRO A C 1
ATOM 2435 O O . PRO A 1 307 ? -5.920 18.090 -7.803 1.00 81.44 307 PRO A O 1
ATOM 2438 N N . MET A 1 308 ? -4.558 18.896 -9.395 1.00 71.44 308 MET A N 1
ATOM 2439 C CA . MET A 1 308 ? -3.421 19.160 -8.505 1.00 71.44 308 MET A CA 1
ATOM 2440 C C . MET A 1 308 ? -3.656 20.403 -7.622 1.00 71.44 308 MET A C 1
ATOM 2442 O O . MET A 1 308 ? -3.283 21.516 -7.995 1.00 71.44 308 MET A O 1
ATOM 2446 N N . LYS A 1 309 ? -4.302 20.229 -6.458 1.00 67.81 309 LYS A N 1
ATOM 2447 C CA . LYS A 1 309 ? -4.484 21.291 -5.434 1.00 67.81 309 LYS A CA 1
ATOM 2448 C C . LYS A 1 309 ? -4.365 20.824 -3.973 1.00 67.81 309 LYS A C 1
ATOM 2450 O O . LYS A 1 309 ? -4.680 21.591 -3.071 1.00 67.81 309 LYS A O 1
ATOM 2455 N N . ALA A 1 310 ? -3.924 19.591 -3.744 1.00 70.81 310 ALA A N 1
ATOM 2456 C CA . ALA A 1 310 ? -4.067 18.931 -2.452 1.00 70.81 310 ALA A CA 1
ATOM 2457 C C . ALA A 1 310 ? -2.758 18.824 -1.669 1.00 70.81 310 ALA A C 1
ATOM 2459 O O . ALA A 1 310 ? -1.697 18.576 -2.242 1.00 70.81 310 ALA A O 1
ATOM 2460 N N . SER A 1 311 ? -2.863 18.935 -0.345 1.00 78.88 311 SER A N 1
ATOM 2461 C CA . SER A 1 311 ? -1.789 18.597 0.589 1.00 78.88 311 SER A CA 1
ATOM 2462 C C . SER A 1 311 ? -1.645 17.080 0.746 1.00 78.88 311 SER A C 1
ATOM 2464 O O . SER A 1 311 ? -0.530 16.588 0.899 1.00 78.88 311 SER A O 1
ATOM 2466 N N . THR A 1 312 ? -2.756 16.336 0.658 1.00 86.31 312 THR A N 1
ATOM 2467 C CA . THR A 1 312 ? -2.784 14.867 0.740 1.00 86.31 312 THR A CA 1
ATOM 2468 C C . THR A 1 312 ? -3.726 14.276 -0.304 1.00 86.31 312 THR A C 1
ATOM 2470 O O . THR A 1 312 ? -4.858 14.741 -0.467 1.00 86.31 312 THR A O 1
ATOM 2473 N N . ILE A 1 313 ? -3.275 13.217 -0.977 1.00 90.81 313 ILE A N 1
ATOM 2474 C CA . ILE A 1 313 ? -4.080 12.380 -1.868 1.00 90.81 313 ILE A CA 1
ATOM 2475 C C . ILE A 1 313 ? -3.910 10.932 -1.404 1.00 90.81 313 ILE A C 1
ATOM 2477 O O . ILE A 1 313 ? -2.795 10.461 -1.204 1.00 90.81 313 ILE A O 1
ATOM 2481 N N . LEU A 1 314 ? -5.018 10.227 -1.200 1.00 93.81 314 LEU A N 1
ATOM 2482 C CA . LEU A 1 314 ? -5.037 8.791 -0.939 1.00 93.81 314 LEU A CA 1
ATOM 2483 C C . LEU A 1 314 ? -6.003 8.131 -1.908 1.00 93.81 314 LEU A C 1
ATOM 2485 O O . LEU A 1 314 ? -7.039 8.708 -2.245 1.00 93.81 314 LEU A O 1
ATOM 2489 N N . THR A 1 315 ? -5.657 6.934 -2.361 1.00 96.06 315 THR A N 1
ATOM 2490 C CA . THR A 1 315 ? -6.394 6.251 -3.419 1.00 96.06 315 THR A CA 1
ATOM 2491 C C . THR A 1 315 ? -6.852 4.874 -2.973 1.00 96.06 315 THR A C 1
ATOM 2493 O O . THR A 1 315 ? -6.217 4.220 -2.152 1.00 96.06 315 THR A O 1
ATOM 2496 N N . ASP A 1 316 ? -7.992 4.453 -3.504 1.00 97.06 316 ASP A N 1
ATOM 2497 C CA . ASP A 1 316 ? -8.480 3.086 -3.410 1.00 97.06 316 ASP A CA 1
ATOM 2498 C C . ASP A 1 316 ? -9.205 2.740 -4.713 1.00 97.06 316 ASP A C 1
ATOM 2500 O O . ASP A 1 316 ? -9.736 3.622 -5.385 1.00 97.06 316 ASP A O 1
ATOM 2504 N N . TRP A 1 317 ? -9.247 1.463 -5.079 1.00 96.06 317 TRP A N 1
ATOM 2505 C CA . TRP A 1 317 ? -9.713 1.045 -6.407 1.00 96.06 317 TRP A CA 1
ATOM 2506 C C . TRP A 1 317 ? -10.669 -0.130 -6.316 1.00 96.06 317 TRP A C 1
ATOM 2508 O O . TRP A 1 317 ? -10.480 -1.022 -5.484 1.00 96.06 317 TRP A O 1
ATOM 2518 N N . ASP A 1 318 ? -11.688 -0.155 -7.162 1.00 94.31 318 ASP A N 1
ATOM 2519 C CA . ASP A 1 318 ? -12.406 -1.385 -7.494 1.00 94.31 318 ASP A CA 1
ATOM 2520 C C . ASP A 1 318 ? -12.259 -1.709 -8.983 1.00 94.31 318 ASP A C 1
ATOM 2522 O O . ASP A 1 318 ? -11.341 -1.220 -9.635 1.00 94.31 318 ASP A O 1
ATOM 2526 N N . GLN A 1 319 ? -13.114 -2.593 -9.495 1.00 91.06 319 GLN A N 1
ATOM 2527 C CA . GLN A 1 319 ? -13.065 -3.034 -10.882 1.00 91.06 319 GLN A CA 1
ATOM 2528 C C . GLN A 1 319 ? -13.353 -1.912 -11.894 1.00 91.06 319 GLN A C 1
ATOM 2530 O O . GLN A 1 319 ? -12.877 -2.005 -13.023 1.00 91.06 319 GLN A O 1
ATOM 2535 N N . ASP A 1 320 ? -14.114 -0.888 -11.507 1.00 91.62 320 ASP A N 1
ATOM 2536 C CA . ASP A 1 320 ? -14.664 0.115 -12.425 1.00 91.62 320 ASP A CA 1
ATOM 2537 C C . ASP A 1 320 ? -14.249 1.552 -12.053 1.00 91.62 320 ASP A C 1
ATOM 2539 O O . ASP A 1 320 ? -14.269 2.453 -12.893 1.00 91.62 320 ASP A O 1
ATOM 2543 N N . ASN A 1 321 ? -13.876 1.790 -10.793 1.00 96.88 321 ASN A N 1
ATOM 2544 C CA . ASN A 1 321 ? -13.706 3.118 -10.228 1.00 96.88 321 ASN A CA 1
ATOM 2545 C C . ASN A 1 321 ? -12.382 3.298 -9.486 1.00 96.88 321 ASN A C 1
ATOM 2547 O O . ASN A 1 321 ? -11.909 2.439 -8.735 1.00 96.88 321 ASN A O 1
ATOM 2551 N N . LEU A 1 322 ? -11.852 4.511 -9.625 1.00 97.38 322 LEU A N 1
ATOM 2552 C CA . LEU A 1 322 ? -10.851 5.089 -8.746 1.00 97.38 322 LEU A CA 1
ATOM 2553 C C . LEU A 1 322 ? -11.569 5.949 -7.708 1.00 97.38 322 LEU A C 1
ATOM 2555 O O . LEU A 1 322 ? -12.301 6.884 -8.044 1.00 97.38 322 LEU A O 1
ATOM 2559 N N . TYR A 1 323 ? -11.297 5.682 -6.442 1.00 97.44 323 TYR A N 1
ATOM 2560 C CA . TYR A 1 323 ? -11.733 6.495 -5.322 1.00 97.44 323 TYR A CA 1
ATOM 2561 C C . TYR A 1 323 ? -10.567 7.304 -4.790 1.00 97.44 323 TYR A C 1
ATOM 2563 O O . TYR A 1 323 ? -9.473 6.779 -4.591 1.00 97.44 323 TYR A O 1
ATOM 2571 N N . VAL A 1 324 ? -10.816 8.581 -4.526 1.00 96.00 324 VAL A N 1
ATOM 2572 C CA . VAL A 1 324 ? -9.795 9.500 -4.040 1.00 96.00 324 VAL A CA 1
ATOM 2573 C C . VAL A 1 324 ? -10.292 10.184 -2.781 1.00 96.00 324 VAL A C 1
ATOM 2575 O O . VAL A 1 324 ? -11.291 10.906 -2.805 1.00 96.00 324 VAL A O 1
ATOM 2578 N N . TYR A 1 325 ? -9.565 9.991 -1.686 1.00 94.69 325 TYR A N 1
ATOM 2579 C CA . TYR A 1 325 ? -9.597 10.925 -0.574 1.00 94.69 325 TYR A CA 1
ATOM 2580 C C . TYR A 1 325 ? -8.597 12.040 -0.863 1.00 94.69 325 TYR A C 1
ATOM 2582 O O . TYR A 1 325 ? -7.416 11.790 -1.105 1.00 94.69 325 TYR A O 1
ATOM 2590 N N . ARG A 1 326 ? -9.075 13.281 -0.839 1.00 91.44 326 ARG A N 1
ATOM 2591 C CA . ARG A 1 326 ? -8.260 14.461 -1.114 1.00 91.44 326 ARG A CA 1
ATOM 2592 C C . ARG A 1 326 ? -8.409 15.461 0.014 1.00 91.44 326 ARG A C 1
ATOM 2594 O O . ARG A 1 326 ? -9.530 15.828 0.356 1.00 91.44 326 ARG A O 1
ATOM 2601 N N . GLN A 1 327 ? -7.295 15.929 0.552 1.00 87.81 327 GLN A N 1
ATOM 2602 C CA . GLN A 1 327 ? -7.266 16.985 1.554 1.00 87.81 327 GLN A CA 1
ATOM 2603 C C . GLN A 1 327 ? -6.513 18.190 1.000 1.00 87.81 327 GLN A C 1
ATOM 2605 O O . GLN A 1 327 ? -5.375 18.065 0.554 1.00 87.81 327 GLN A O 1
ATOM 2610 N N . ASP A 1 328 ? -7.171 19.340 1.034 1.00 85.69 328 ASP A N 1
ATOM 2611 C CA . ASP A 1 328 ? -6.586 20.659 0.814 1.00 85.69 328 ASP A CA 1
ATOM 2612 C C . ASP A 1 328 ? -6.263 21.287 2.185 1.00 85.69 328 ASP A C 1
ATOM 2614 O O . ASP A 1 328 ? -6.344 20.610 3.209 1.00 85.69 328 ASP A O 1
ATOM 2618 N N . GLU A 1 329 ? -5.886 22.566 2.238 1.00 80.38 329 GLU A N 1
ATOM 2619 C CA . GLU A 1 329 ? -5.557 23.233 3.512 1.00 80.38 329 GLU A CA 1
ATOM 2620 C C . GLU A 1 329 ? -6.727 23.208 4.510 1.00 80.38 329 GLU A C 1
ATOM 2622 O O . GLU A 1 329 ? -6.555 22.771 5.647 1.00 80.38 329 GLU A O 1
ATOM 2627 N N . ASP A 1 330 ? -7.923 23.601 4.062 1.00 80.75 330 ASP A N 1
ATOM 2628 C CA . ASP A 1 330 ? -9.099 23.740 4.935 1.00 80.75 330 ASP A CA 1
ATOM 2629 C C . ASP A 1 330 ? -10.180 22.678 4.695 1.00 80.75 330 ASP A C 1
ATOM 2631 O O . ASP A 1 330 ? -11.067 22.473 5.526 1.00 80.75 330 ASP A O 1
ATOM 2635 N N . ASP A 1 331 ? -10.124 22.000 3.548 1.00 87.44 331 ASP A N 1
ATOM 2636 C CA . ASP A 1 331 ? -11.214 21.170 3.056 1.00 87.44 331 ASP A CA 1
ATOM 2637 C C . ASP A 1 331 ? -10.760 19.748 2.759 1.00 87.44 331 ASP A C 1
ATOM 2639 O O . ASP A 1 331 ? -9.652 19.500 2.296 1.00 87.44 331 ASP A O 1
ATOM 2643 N N . SER A 1 332 ? 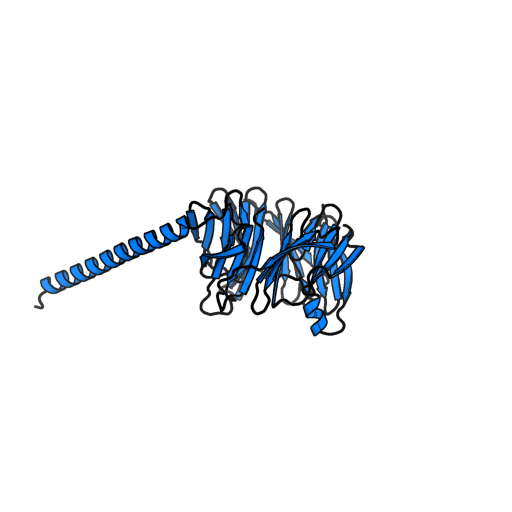-11.655 18.788 2.965 1.00 90.94 332 SER A N 1
ATOM 2644 C CA . SER A 1 332 ? -11.443 17.404 2.543 1.00 90.94 332 SER A CA 1
ATOM 2645 C C . SER A 1 332 ? -12.580 16.942 1.648 1.00 90.94 332 SER A C 1
ATOM 2647 O O . SER A 1 332 ? -13.731 17.354 1.810 1.00 90.94 332 SER A O 1
ATOM 2649 N N . TYR A 1 333 ? -12.255 16.086 0.691 1.00 93.00 333 TYR A N 1
ATOM 2650 C CA . TYR A 1 333 ? -13.157 15.618 -0.342 1.00 93.00 333 TYR A CA 1
ATOM 2651 C C . TYR A 1 333 ? -13.043 14.110 -0.501 1.00 93.00 333 TYR A C 1
ATOM 2653 O O . TYR A 1 333 ? -11.960 13.538 -0.392 1.00 93.00 333 TYR A O 1
ATOM 2661 N N . LEU A 1 334 ? -14.178 13.494 -0.805 1.00 94.81 334 LEU A N 1
ATOM 2662 C CA . LEU A 1 334 ? -14.244 12.153 -1.351 1.00 94.81 334 LEU A CA 1
ATOM 2663 C C . LEU A 1 334 ? -14.687 12.259 -2.807 1.00 94.81 334 LEU A C 1
ATOM 2665 O O . LEU A 1 334 ? -15.728 12.850 -3.107 1.00 94.81 334 LEU A O 1
ATOM 2669 N N . GLU A 1 335 ? -13.877 11.720 -3.703 1.00 95.88 335 GLU A N 1
ATOM 2670 C CA . GLU A 1 335 ? -14.066 11.809 -5.144 1.00 95.88 335 GLU A CA 1
ATOM 2671 C C . GLU A 1 335 ? -14.092 10.405 -5.747 1.00 95.88 335 GLU A C 1
ATOM 2673 O O . GLU A 1 335 ? -13.456 9.476 -5.248 1.00 95.88 335 GLU A O 1
ATOM 2678 N N . THR A 1 336 ? -14.875 10.233 -6.805 1.00 97.25 336 THR A N 1
ATOM 2679 C CA . THR A 1 336 ? -14.995 8.972 -7.539 1.00 97.25 336 THR A CA 1
ATOM 2680 C C . THR A 1 336 ? -14.827 9.259 -9.015 1.00 97.25 336 THR A C 1
ATOM 2682 O O . THR A 1 336 ? -15.456 10.177 -9.550 1.00 97.25 336 THR A O 1
ATOM 2685 N N . TYR A 1 337 ? -13.988 8.469 -9.662 1.00 97.12 337 TYR A N 1
ATOM 2686 C CA . TYR A 1 337 ? -13.632 8.601 -11.060 1.00 97.12 337 TYR A CA 1
ATOM 2687 C C . TYR A 1 337 ? -13.867 7.276 -11.773 1.00 97.12 337 T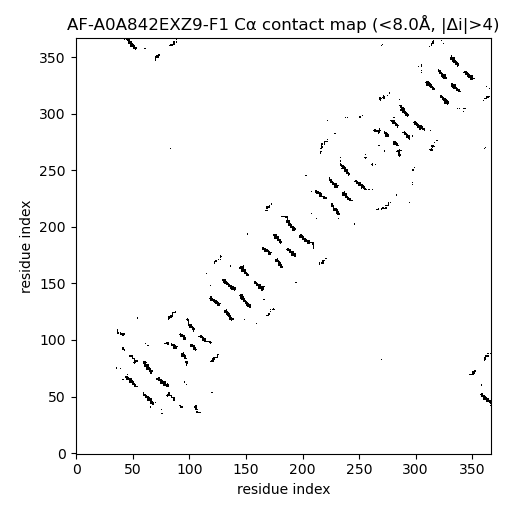YR A C 1
ATOM 2689 O O . TYR A 1 337 ? -13.442 6.232 -11.289 1.00 97.12 337 TYR A O 1
ATOM 2697 N N . ASP A 1 338 ? -14.481 7.348 -12.948 1.00 95.69 338 ASP A N 1
ATOM 2698 C CA . ASP A 1 338 ? -14.409 6.290 -13.948 1.00 95.69 338 ASP A CA 1
ATOM 2699 C C . ASP A 1 338 ? -13.033 6.418 -14.607 1.00 95.69 338 ASP A C 1
ATOM 2701 O O . ASP A 1 338 ? -12.759 7.408 -15.305 1.00 95.69 338 ASP A O 1
ATOM 2705 N N . PHE A 1 339 ? -12.136 5.477 -14.314 1.00 92.81 339 PHE A N 1
ATOM 2706 C CA . PHE A 1 339 ? -10.765 5.539 -14.814 1.00 92.81 339 PHE A CA 1
ATOM 2707 C C . PHE A 1 339 ? -10.663 5.140 -16.291 1.00 92.81 339 PHE A C 1
ATOM 2709 O O . PHE A 1 339 ? -9.772 5.632 -16.977 1.00 92.81 339 PHE A O 1
ATOM 2716 N N . GLU A 1 340 ? -11.589 4.334 -16.819 1.00 90.94 340 GLU A N 1
ATOM 2717 C CA . GLU A 1 340 ? -11.614 3.958 -18.239 1.00 90.94 340 GLU A CA 1
ATOM 2718 C C . GLU A 1 340 ? -12.129 5.132 -19.085 1.00 90.94 340 GLU A C 1
ATOM 2720 O O . GLU A 1 340 ? -11.485 5.570 -20.043 1.00 90.94 340 GLU A O 1
ATOM 2725 N N . ALA A 1 341 ? -13.246 5.743 -18.681 1.00 91.88 341 ALA A N 1
ATOM 2726 C CA . ALA A 1 341 ? -13.794 6.932 -19.335 1.00 91.88 341 ALA A CA 1
ATOM 2727 C C . ALA A 1 341 ? -13.010 8.219 -19.012 1.00 91.88 341 ALA A C 1
ATOM 2729 O O . ALA A 1 341 ? -13.257 9.267 -19.621 1.00 91.88 341 ALA A O 1
ATOM 2730 N N . HIS A 1 342 ? -12.067 8.157 -18.065 1.00 89.44 342 HIS A N 1
ATOM 2731 C CA . HIS A 1 342 ? -11.277 9.285 -17.571 1.00 89.44 342 HIS A CA 1
ATOM 2732 C C . HIS A 1 342 ? -12.153 10.479 -17.170 1.00 89.44 342 HIS A C 1
ATOM 2734 O O . HIS A 1 342 ? -11.963 11.605 -17.661 1.00 89.44 342 HIS A O 1
ATOM 2740 N N . LYS A 1 343 ? -13.154 10.215 -16.325 1.00 94.25 343 LYS A N 1
ATOM 2741 C CA . LYS A 1 343 ? -14.183 11.183 -15.942 1.00 94.25 343 LYS A CA 1
ATOM 2742 C C . LYS A 1 343 ? -14.482 11.110 -14.448 1.00 94.25 343 LYS A C 1
ATOM 2744 O O . LYS A 1 343 ? -14.723 10.041 -13.903 1.00 94.25 343 LYS A O 1
ATOM 2749 N N . GLN A 1 344 ? -14.573 12.275 -13.809 1.00 96.19 344 GLN A N 1
ATOM 2750 C CA . GLN A 1 344 ? -15.095 12.383 -12.448 1.00 96.19 344 GLN A CA 1
ATOM 2751 C C . GLN A 1 344 ? -16.607 12.098 -12.436 1.00 96.19 344 GLN A C 1
ATOM 2753 O O . GLN A 1 344 ? -17.382 12.769 -13.125 1.00 96.19 344 GLN A O 1
ATOM 2758 N N . ILE A 1 345 ? -17.018 11.109 -11.645 1.00 97.12 345 ILE A N 1
ATOM 2759 C CA . ILE A 1 345 ? -18.415 10.718 -11.430 1.00 97.12 345 ILE A CA 1
ATOM 2760 C C . ILE A 1 345 ? -19.011 11.545 -10.293 1.00 97.12 345 ILE A C 1
ATOM 2762 O O . ILE A 1 345 ? -20.067 12.157 -10.443 1.00 97.12 345 ILE A O 1
ATOM 2766 N N . GLU A 1 346 ? -18.317 11.577 -9.157 1.00 96.19 346 GLU A N 1
ATOM 2767 C CA . GLU A 1 346 ? -18.792 12.199 -7.925 1.00 96.19 346 GLU A CA 1
ATOM 2768 C C . GLU A 1 346 ? -17.654 12.980 -7.260 1.00 96.19 346 GLU A C 1
ATOM 2770 O O . GLU A 1 346 ? -16.492 12.581 -7.299 1.00 96.19 346 GLU A O 1
ATOM 2775 N N . LYS A 1 347 ? -18.001 14.105 -6.633 1.00 95.06 347 LYS A N 1
ATOM 2776 C CA . LYS A 1 347 ? -17.137 14.825 -5.698 1.00 95.06 347 LYS A CA 1
ATOM 2777 C C . LYS A 1 347 ? -17.976 15.365 -4.562 1.00 95.06 347 LYS A C 1
ATOM 2779 O O . LYS A 1 347 ? -18.893 16.155 -4.784 1.00 95.06 347 LYS A O 1
ATOM 2784 N N . VAL A 1 348 ? -17.629 14.970 -3.346 1.00 94.69 348 VAL A N 1
ATOM 2785 C CA . VAL A 1 348 ? -18.335 15.382 -2.140 1.00 94.69 348 VAL A CA 1
ATOM 2786 C C . VAL A 1 348 ? -17.365 15.997 -1.154 1.00 94.69 348 VAL A C 1
ATOM 2788 O O . VAL A 1 348 ? -16.349 15.399 -0.816 1.00 94.69 348 VAL A O 1
ATOM 2791 N N . LYS A 1 349 ? -17.703 17.190 -0.664 1.00 93.94 349 LYS A N 1
ATOM 2792 C CA . LYS A 1 349 ? -16.996 17.824 0.446 1.00 93.94 349 LYS A CA 1
ATOM 2793 C C . LYS A 1 349 ? -17.375 17.135 1.757 1.00 93.94 349 LYS A C 1
ATOM 2795 O O . LYS A 1 349 ?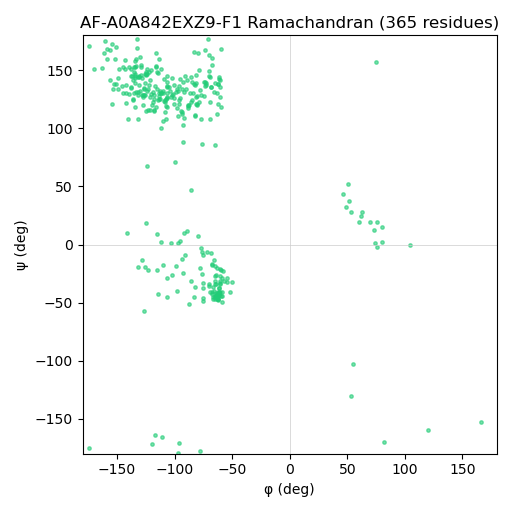 -18.559 16.983 2.066 1.00 93.94 349 LYS A O 1
ATOM 2800 N N . LEU A 1 350 ? -16.371 16.727 2.519 1.00 92.50 350 LEU A N 1
ATOM 2801 C CA . LEU A 1 350 ? -16.529 16.062 3.803 1.00 92.50 350 LEU A CA 1
ATOM 2802 C C . LEU A 1 350 ? -16.777 17.083 4.918 1.00 92.50 350 LEU A C 1
ATOM 2804 O O . LEU A 1 350 ? -16.244 18.191 4.913 1.00 92.50 350 LEU A O 1
ATOM 2808 N N . LYS A 1 351 ? -17.590 16.695 5.900 1.00 90.00 351 LYS A N 1
ATOM 2809 C CA . LYS A 1 351 ? -17.812 17.448 7.138 1.00 90.00 351 LYS A CA 1
ATOM 2810 C C . LYS A 1 351 ? -16.834 16.925 8.184 1.00 90.00 351 LYS A C 1
ATOM 2812 O O . LYS A 1 351 ? -17.140 15.967 8.896 1.00 90.00 351 LYS A O 1
ATOM 2817 N N . THR A 1 352 ? -15.645 17.511 8.218 1.00 72.56 352 THR A N 1
ATOM 2818 C CA . THR A 1 352 ? -14.541 17.087 9.083 1.00 72.56 352 THR A CA 1
ATOM 2819 C C . THR A 1 352 ? -14.482 17.901 10.368 1.00 72.56 352 THR A C 1
ATOM 2821 O O . THR A 1 352 ? -14.534 19.127 10.345 1.00 72.56 352 THR A O 1
ATOM 2824 N N . SER A 1 353 ? -14.274 17.225 11.493 1.00 59.38 353 SER A N 1
ATOM 2825 C CA . SER A 1 353 ? -13.611 17.814 12.659 1.00 59.38 353 SER A CA 1
ATOM 2826 C C . SER A 1 353 ? -12.122 17.482 12.554 1.00 59.38 353 SER A C 1
ATOM 2828 O O . SER A 1 353 ? -11.742 16.332 12.767 1.00 59.38 353 SER A O 1
ATOM 2830 N N . TYR A 1 354 ? -11.301 18.451 12.142 1.00 54.44 354 TYR A N 1
ATOM 2831 C CA . TYR A 1 354 ? -9.861 18.261 11.940 1.00 54.44 354 TYR A CA 1
ATOM 2832 C C . TYR A 1 354 ? -9.166 17.845 13.246 1.00 54.44 354 TYR A C 1
ATOM 2834 O O . TYR A 1 354 ? -9.419 18.433 14.299 1.00 54.44 354 TYR A O 1
ATOM 2842 N N . VAL A 1 355 ? -8.275 16.853 13.173 1.00 54.38 355 VAL A N 1
ATOM 2843 C CA . VAL A 1 355 ? -7.393 16.464 14.282 1.00 54.38 355 VAL A CA 1
ATOM 2844 C C . VAL A 1 355 ? -5.971 16.858 13.902 1.00 54.38 355 VAL A C 1
ATOM 2846 O O . VAL A 1 355 ? -5.349 16.247 13.040 1.00 54.38 355 VAL A O 1
ATOM 2849 N N . SER A 1 356 ? -5.464 17.915 14.531 1.00 59.25 356 SER A N 1
ATOM 2850 C CA . SER A 1 356 ? -4.119 18.433 14.281 1.00 59.25 356 SER A CA 1
ATOM 2851 C C . SER A 1 356 ? -3.030 17.468 14.761 1.00 59.25 356 SER A C 1
ATOM 2853 O O . SER A 1 356 ? -3.085 17.016 15.904 1.00 59.25 356 SER A O 1
ATOM 2855 N N . GLY A 1 357 ? -1.991 17.257 13.947 1.00 69.88 357 GLY A N 1
ATOM 2856 C CA . GLY A 1 357 ? -0.724 16.644 14.374 1.00 69.88 357 GLY A CA 1
ATOM 2857 C C . GLY A 1 357 ? -0.478 15.188 13.955 1.00 69.88 357 GLY A C 1
ATOM 2858 O O . GLY A 1 357 ? 0.602 14.673 14.264 1.00 69.88 357 GLY A O 1
ATOM 2859 N N . GLU A 1 358 ? -1.423 14.559 13.246 1.00 83.69 358 GLU A N 1
ATOM 2860 C CA . GLU A 1 358 ? -1.314 13.217 12.645 1.00 83.69 358 GLU A CA 1
ATOM 2861 C C . GLU A 1 358 ? -1.351 13.309 11.106 1.00 83.69 358 GLU A C 1
ATOM 2863 O O . GLU A 1 358 ? -2.026 14.180 10.558 1.00 83.69 358 GLU A O 1
ATOM 2868 N N . TYR A 1 359 ? -0.649 12.406 10.416 1.00 88.94 359 TYR A N 1
ATOM 2869 C CA . TYR A 1 359 ? -0.704 12.234 8.961 1.00 88.94 359 TYR A CA 1
ATOM 2870 C C . TYR A 1 359 ? -1.690 11.125 8.611 1.00 88.94 359 TYR A C 1
ATOM 2872 O O . TYR A 1 359 ? -1.758 10.120 9.318 1.00 88.94 359 TYR A O 1
ATOM 2880 N N . ILE A 1 360 ? -2.447 11.288 7.527 1.00 90.50 360 ILE A N 1
ATOM 2881 C CA . ILE A 1 360 ? -3.356 10.249 7.034 1.00 90.50 360 ILE A CA 1
ATOM 2882 C C . ILE A 1 360 ? -2.564 9.338 6.096 1.00 90.50 360 ILE A C 1
ATOM 2884 O O . ILE A 1 360 ? -2.022 9.800 5.095 1.00 90.50 360 ILE A O 1
ATOM 2888 N N . TYR A 1 361 ? -2.488 8.056 6.440 1.00 92.88 361 TYR A N 1
ATOM 2889 C CA . TYR A 1 361 ? -1.636 7.084 5.755 1.00 92.88 361 TYR A CA 1
ATOM 2890 C C . TYR A 1 361 ? -2.403 6.102 4.876 1.00 92.88 361 TYR A C 1
ATOM 2892 O O . TYR A 1 361 ? -1.843 5.623 3.893 1.00 92.88 361 TYR A O 1
ATOM 2900 N N . ASP A 1 362 ? -3.660 5.798 5.209 1.00 95.44 362 ASP A N 1
ATOM 2901 C CA . ASP A 1 362 ? -4.456 4.842 4.438 1.00 95.44 362 ASP A CA 1
ATOM 2902 C C . ASP A 1 362 ? -5.925 5.262 4.348 1.00 95.44 362 ASP A C 1
ATOM 2904 O O . ASP A 1 362 ? -6.472 5.932 5.234 1.00 95.44 362 ASP A O 1
ATOM 2908 N N . PHE A 1 363 ? -6.549 4.849 3.251 1.00 95.50 363 PHE A N 1
ATOM 2909 C CA . PHE A 1 363 ? -7.922 5.129 2.872 1.00 95.50 363 PHE A CA 1
ATOM 2910 C C . PHE A 1 363 ? -8.521 3.888 2.211 1.00 95.50 363 PHE A C 1
ATOM 2912 O O . PHE A 1 363 ? -7.943 3.310 1.293 1.00 95.50 363 PHE A O 1
ATOM 2919 N N . LYS A 1 364 ? -9.712 3.489 2.662 1.00 96.81 364 LYS A N 1
ATOM 2920 C CA . LYS A 1 364 ? -10.459 2.384 2.053 1.00 96.81 364 LYS A CA 1
ATOM 2921 C C . LYS A 1 364 ? -11.918 2.749 1.885 1.00 96.81 364 LYS A C 1
ATOM 2923 O O . LYS A 1 364 ? -12.563 3.186 2.839 1.00 96.81 364 LYS A O 1
ATOM 2928 N N . MET A 1 365 ? -12.450 2.528 0.690 1.00 96.31 365 MET A N 1
ATOM 2929 C CA . MET A 1 365 ? -13.890 2.563 0.470 1.00 96.31 365 MET A CA 1
ATOM 2930 C C . MET A 1 365 ? -14.532 1.306 1.044 1.00 96.31 365 MET A C 1
ATOM 2932 O O . MET A 1 365 ? -13.994 0.212 0.899 1.00 96.31 365 MET A O 1
ATOM 2936 N N . ASN A 1 366 ? -15.693 1.459 1.672 1.00 94.00 366 ASN A N 1
ATOM 2937 C CA . ASN A 1 366 ? -16.491 0.320 2.099 1.00 94.00 366 ASN A CA 1
ATOM 2938 C C . ASN A 1 366 ? -17.316 -0.166 0.897 1.00 94.00 366 ASN A C 1
ATOM 2940 O O . ASN A 1 366 ? -18.184 0.573 0.426 1.00 94.00 366 ASN A O 1
ATOM 2944 N N . LYS A 1 367 ? -16.980 -1.342 0.366 1.00 85.88 367 LYS A N 1
ATOM 2945 C CA . LYS A 1 367 ? -17.478 -1.869 -0.914 1.00 85.88 367 LYS A CA 1
ATOM 2946 C C . LYS A 1 367 ? -18.391 -3.064 -0.713 1.00 85.88 367 LYS A C 1
ATOM 2948 O O . LYS A 1 367 ? -18.052 -3.905 0.150 1.00 85.88 367 LYS A O 1
#

Foldseek 3Di:
DPDVVVVVVVVVVVVVVVVVVVVVVVVVVVVVQVVLLQPDPQQQFQKKFKWKFALPDPFIKIFIWTQHPVQAIDTSDIDSAAALWEWDDDPFGIWTDHQFWIWGDGSHHTDTDGDPGGAHHWADFDDAPQWTKTKGFRQADPVRFGWIWIWTDHPRDIDIDIDRFDFQAWDDDPQWIWTWGDDQAWTFIWIWHDDPPTDIDGQDIDPAHSPQKHWQEHWDDDPQKIWTWMTRNFWIFTWIARSVVRDIDTHTDDGDPDPVVSQQQGAQASYDQWDDDNFWIWGAGVCQWIFIAGPVRHTDDTGRQDHNAAPHWAWDDDNFWIWIWGHHPPWIWIWIARVVVSDTPDIDIHNDPDDPDIDTHHMTGSD